Protein AF-A0A969Z5Y5-F1 (afdb_monomer)

pLDDT: mean 82.86, std 9.92, range [48.25, 96.44]

Solvent-accessible surface area (backbone atoms only — not comparable to full-atom values): 16728 Å² total; per-residue (Å²): 134,65,53,34,33,38,48,46,86,53,60,73,69,58,39,50,55,47,48,61,53,46,54,68,65,31,77,84,66,41,44,74,43,69,87,70,83,77,91,65,98,65,83,39,52,31,36,40,30,42,70,92,47,50,72,62,50,41,71,74,27,76,76,30,49,74,48,32,50,78,81,76,48,62,89,77,82,48,67,68,58,51,52,50,52,52,47,53,52,50,49,53,45,51,61,58,54,42,89,47,64,91,95,46,54,43,41,35,33,31,45,56,63,87,52,61,72,59,47,66,56,44,52,62,46,45,54,49,41,35,48,77,70,65,28,49,37,32,45,42,79,56,28,42,82,61,89,55,84,89,71,73,86,73,93,76,78,56,34,44,47,57,50,55,53,50,66,71,75,48,93,65,79,55,32,84,51,49,68,70,39,49,42,77,42,99,85,73,35,30,29,61,41,69,48,94,46,51,60,58,58,67,70,47,56,63,69,57,58,46,49,51,53,52,34,50,52,56,36,38,61,70,47,92,58,38,25,38,36,40,34,35,43,58,87,53,55,68,69,52,48,46,63,47,49,63,73,22,45,30,38,36,27,56,81,68,75,53,89,46,76,67,26,54,52,50,45,53,54,48,53,55,47,58,72,73,47,58,91,78,42,46,77,43,47,52,80,75,48,78,105

Secondary structure (DSSP, 8-state):
-PPEEEE-SS-HHHHHHHHHHHHHHHTTS-EEEE--S---S---SEEEE-GGGHHHHHHH-TTSEEEEHHHH-PSSPPHHHHHHHHHHHHHHHHHHH-SS-TT-SEEEEEEE-S-HHHHHHHHHHHHHHHHHTT-EEEEEE--TT---TT----SSS--HHHHHHHHHH--S-GGGTGGGGEEE-TTS-EEEPPPS-THHHHS--HHHHHHHHHHHHHHHHT-SS-EEEEEE-TTS-HHHHHHHHTT-SEEEE------SHHHHHHHHHHHHHHHTS-TTSEEEEGGG---

Nearest PDB structures (foldseek):
  3fkq-assembly1_A-2  TM=5.153E-01  e=1.180E-11  Agathobacter rectalis
  2afi-assembly1_H  TM=6.125E-01  e=2.462E-04  Azotobacter vinelandii
  6n4l-assembly1_A  TM=5.849E-01  e=8.715E-04  Azotobacter vinelandii
  3k9h-assembly1_B  TM=6.046E-01  e=1.690E-03  Borreliella burgdorferi B31
  5tvk-assembly1_A  TM=5.354E-01  e=9.830E-04  Borreliella burgdorferi B31

Radius of gyration: 22.33 Å; Cα contacts (8 Å, |Δi|>4): 417; chains: 1; bounding box: 47×40×72 Å

Mean predicted aligned error: 12.49 Å

Sequence (291 aa):
MLPKILISDLNKRRERRIYEQLERRAAGRYEVFQLTDEPAETDFDLILCPESKTADHHKMSPDAVILTWEQEFKSPLLVSEIDQRLTEQIETWRQREHSLPEGKNAGLALVFCFDHNLKERWVPAYLKALQNQGVMAIYLPLMPLYRVPDLEEHQVGPQLTDLLLSLDQVESAISRNIGHYLIMHKHGYHTFRLPQQADDLISCPPHLLRKLLLEIKDYISKLADPALALIDCEGLGLETTVRLAQLCDILYIDAVTAESGRGIVARRELAKFLAALPSSVNFRVLNEVKL

Structure (mmCIF, N/CA/C/O backbone):
data_AF-A0A969Z5Y5-F1
#
_entry.id   AF-A0A969Z5Y5-F1
#
loop_
_atom_site.group_PDB
_atom_site.id
_atom_site.type_symbol
_atom_site.label_atom_id
_atom_site.label_alt_id
_atom_site.label_comp_id
_atom_site.label_asym_id
_atom_site.label_entity_id
_atom_site.label_seq_id
_atom_site.pdbx_PDB_ins_code
_atom_site.Cartn_x
_atom_site.Cartn_y
_atom_site.Cartn_z
_atom_site.occupancy
_atom_site.B_iso_or_equiv
_atom_site.auth_seq_id
_atom_site.auth_comp_id
_atom_site.auth_asym_id
_atom_site.auth_atom_id
_atom_site.pdbx_PDB_model_num
ATOM 1 N N . MET A 1 1 ? -6.631 7.721 -18.618 1.00 62.53 1 MET A N 1
ATOM 2 C CA . MET A 1 1 ? -5.979 7.832 -19.945 1.00 62.53 1 MET A CA 1
ATOM 3 C C . MET A 1 1 ? -5.842 6.435 -20.525 1.00 62.53 1 MET A C 1
ATOM 5 O O . MET A 1 1 ? -5.880 5.487 -19.750 1.00 62.53 1 MET A O 1
ATOM 9 N N . LEU A 1 2 ? -5.746 6.289 -21.848 1.00 77.44 2 LEU A N 1
ATOM 10 C CA . LEU A 1 2 ? -5.478 4.983 -22.452 1.00 77.44 2 LEU A CA 1
ATOM 11 C C . LEU A 1 2 ? -3.979 4.668 -22.367 1.00 77.44 2 LEU A C 1
ATOM 13 O O . LEU A 1 2 ? -3.186 5.579 -22.600 1.00 77.44 2 LEU A O 1
ATOM 17 N N . PRO A 1 3 ? -3.588 3.419 -22.054 1.00 82.81 3 PRO A N 1
ATOM 18 C CA . PRO A 1 3 ? -2.184 3.037 -22.060 1.00 82.81 3 PRO A CA 1
ATOM 19 C C . PRO A 1 3 ? -1.564 3.203 -23.451 1.00 82.81 3 PRO A C 1
ATOM 21 O O . PRO A 1 3 ? -2.142 2.738 -24.433 1.00 82.81 3 PRO A O 1
ATOM 24 N N . LYS A 1 4 ? -0.392 3.831 -23.531 1.00 87.62 4 LYS A N 1
ATOM 25 C CA . LYS A 1 4 ? 0.373 4.079 -24.756 1.00 87.62 4 LYS A CA 1
ATOM 26 C C . LYS A 1 4 ? 1.404 2.979 -24.978 1.00 87.62 4 LYS A C 1
ATOM 28 O O . LYS A 1 4 ? 2.281 2.756 -24.146 1.00 87.62 4 LYS A O 1
ATOM 33 N N . ILE A 1 5 ? 1.316 2.303 -26.113 1.00 87.88 5 ILE A N 1
ATOM 34 C CA . ILE A 1 5 ? 2.115 1.123 -26.440 1.00 87.88 5 ILE A CA 1
ATOM 35 C C . ILE A 1 5 ? 2.981 1.428 -27.651 1.00 87.88 5 ILE A C 1
ATOM 37 O O . ILE A 1 5 ? 2.459 1.672 -28.736 1.00 87.88 5 ILE A O 1
ATOM 41 N N . LEU A 1 6 ? 4.297 1.369 -27.490 1.00 88.75 6 LEU A N 1
ATOM 42 C CA . LEU A 1 6 ? 5.243 1.520 -28.586 1.00 88.75 6 LEU A CA 1
ATOM 43 C C . LEU A 1 6 ? 5.594 0.161 -29.190 1.00 88.75 6 LEU A C 1
ATOM 45 O O . LEU A 1 6 ? 5.949 -0.774 -28.475 1.00 88.75 6 LEU A O 1
ATOM 49 N N . ILE A 1 7 ? 5.565 0.075 -30.518 1.00 87.06 7 ILE A N 1
ATO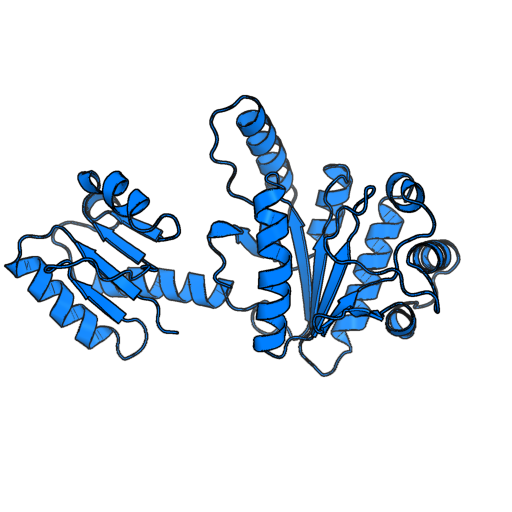M 50 C CA . ILE A 1 7 ? 6.043 -1.081 -31.279 1.00 87.06 7 ILE A CA 1
ATOM 51 C C . ILE A 1 7 ? 7.289 -0.667 -32.054 1.00 87.06 7 ILE A C 1
ATOM 53 O O . ILE A 1 7 ? 7.243 0.276 -32.844 1.00 87.06 7 ILE A O 1
ATOM 57 N N . SER A 1 8 ? 8.393 -1.379 -31.832 1.00 85.19 8 SER A N 1
ATOM 58 C CA . SER A 1 8 ? 9.699 -1.048 -32.401 1.00 85.19 8 SER A CA 1
ATOM 59 C C . SER A 1 8 ? 10.411 -2.269 -32.985 1.00 85.19 8 SER A C 1
ATOM 61 O O . SER A 1 8 ? 10.294 -3.397 -32.493 1.00 85.19 8 SER A O 1
ATOM 63 N N . ASP A 1 9 ? 11.213 -1.992 -34.015 1.00 69.31 9 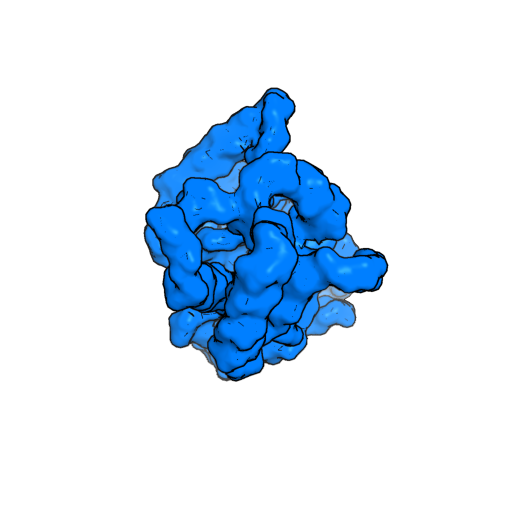ASP A N 1
ATOM 64 C CA . ASP A 1 9 ? 12.309 -2.836 -34.494 1.00 69.31 9 ASP A CA 1
ATOM 65 C C . ASP A 1 9 ? 11.859 -4.198 -35.043 1.00 69.31 9 ASP A C 1
ATOM 67 O O . ASP A 1 9 ? 12.440 -5.259 -34.820 1.00 69.31 9 ASP A O 1
ATOM 71 N N . LEU A 1 10 ? 10.810 -4.125 -35.860 1.00 68.38 10 LEU A N 1
ATOM 72 C CA . LEU A 1 10 ? 10.496 -5.126 -36.870 1.00 68.38 10 LEU A CA 1
ATOM 73 C C . LEU A 1 10 ? 10.929 -4.578 -38.238 1.00 68.38 10 LEU A C 1
ATOM 75 O O . LEU A 1 10 ? 11.179 -3.387 -38.415 1.00 68.38 10 LEU A O 1
ATOM 79 N N . ASN A 1 11 ? 10.995 -5.423 -39.275 1.00 74.25 11 ASN A N 1
ATOM 80 C CA . ASN A 1 11 ? 11.149 -4.855 -40.618 1.00 74.25 11 ASN A CA 1
ATOM 81 C C . ASN A 1 11 ? 9.969 -3.893 -40.889 1.00 74.25 11 ASN A C 1
ATOM 83 O O . ASN A 1 11 ? 8.835 -4.199 -40.517 1.00 74.25 11 ASN A O 1
ATOM 87 N N . LYS A 1 12 ? 10.213 -2.748 -41.546 1.00 73.00 12 LYS A N 1
ATOM 88 C CA . LYS A 1 12 ? 9.205 -1.673 -41.700 1.00 73.00 12 LYS A CA 1
ATOM 89 C C . LYS A 1 12 ? 7.841 -2.164 -42.210 1.00 73.00 12 LYS A C 1
ATOM 91 O O . LYS A 1 12 ? 6.804 -1.625 -41.842 1.00 73.00 12 LYS A O 1
ATOM 96 N N . ARG A 1 13 ? 7.825 -3.201 -43.061 1.00 75.69 13 ARG A N 1
ATOM 97 C CA . ARG A 1 13 ? 6.586 -3.799 -43.595 1.00 75.69 13 ARG A CA 1
ATOM 98 C C . ARG A 1 13 ? 5.831 -4.628 -42.553 1.00 75.69 13 ARG A C 1
ATOM 100 O O . ARG A 1 13 ? 4.606 -4.585 -42.513 1.00 75.69 13 ARG A O 1
ATOM 107 N N . ARG A 1 14 ? 6.544 -5.410 -41.746 1.00 75.12 14 ARG A N 1
ATOM 108 C CA . ARG A 1 14 ? 5.994 -6.279 -40.702 1.00 75.12 14 ARG A CA 1
ATOM 109 C C . ARG A 1 14 ? 5.555 -5.460 -39.496 1.00 75.12 14 ARG A C 1
ATOM 111 O O . ARG A 1 14 ? 4.479 -5.730 -38.981 1.00 75.12 14 ARG A O 1
ATOM 118 N N . GLU A 1 15 ? 6.331 -4.444 -39.128 1.00 75.56 15 GLU A N 1
ATOM 119 C CA . GLU A 1 15 ? 5.985 -3.471 -38.090 1.00 75.56 15 GLU A CA 1
ATOM 120 C C . GLU A 1 15 ? 4.665 -2.783 -38.414 1.00 75.56 15 GLU A C 1
ATOM 122 O O . GLU A 1 15 ? 3.704 -2.911 -37.665 1.00 75.56 15 GLU A O 1
ATOM 127 N N . ARG A 1 16 ? 4.571 -2.189 -39.611 1.00 81.00 16 ARG A N 1
ATOM 128 C CA . ARG A 1 16 ? 3.356 -1.529 -40.092 1.00 81.00 16 ARG A CA 1
ATOM 129 C C . ARG A 1 16 ? 2.150 -2.469 -40.110 1.00 81.00 16 ARG A C 1
ATOM 131 O O . ARG A 1 16 ? 1.059 -2.090 -39.707 1.00 81.00 16 ARG A O 1
ATOM 138 N N . ARG A 1 17 ? 2.344 -3.723 -40.532 1.00 83.38 17 ARG A N 1
ATOM 139 C CA . ARG A 1 17 ? 1.268 -4.724 -40.556 1.00 83.38 17 ARG A CA 1
ATOM 140 C C . ARG A 1 17 ? 0.787 -5.116 -39.154 1.00 83.38 17 ARG A C 1
ATOM 142 O O . ARG A 1 17 ? -0.398 -5.402 -38.999 1.00 83.38 17 ARG A O 1
ATOM 149 N N . ILE A 1 18 ? 1.691 -5.213 -38.180 1.00 83.81 18 ILE A N 1
ATOM 150 C CA . ILE A 1 18 ? 1.352 -5.523 -36.784 1.00 83.81 18 ILE A CA 1
ATOM 151 C C . ILE A 1 18 ? 0.674 -4.312 -36.138 1.00 83.81 18 ILE A C 1
ATOM 153 O O . ILE A 1 18 ? -0.394 -4.476 -35.554 1.00 83.81 18 ILE A O 1
ATOM 157 N N . TYR A 1 19 ? 1.222 -3.113 -36.341 1.00 85.31 19 TYR A N 1
ATOM 158 C CA . TYR A 1 19 ? 0.643 -1.836 -35.927 1.00 85.31 19 TYR A CA 1
ATOM 159 C C . TYR A 1 19 ? -0.809 -1.683 -36.401 1.00 85.31 19 TYR A C 1
ATOM 161 O O . TYR A 1 19 ? -1.712 -1.612 -35.573 1.00 85.31 19 TYR A O 1
ATOM 169 N N . GLU A 1 20 ? -1.063 -1.754 -37.714 1.00 86.25 20 GLU A N 1
ATOM 170 C CA . GLU A 1 20 ? -2.405 -1.562 -38.292 1.00 86.25 20 GLU A CA 1
ATOM 171 C C . GLU A 1 20 ? -3.422 -2.597 -37.770 1.00 86.25 20 GLU A C 1
ATOM 173 O O . GLU A 1 20 ? -4.622 -2.332 -37.695 1.00 86.25 20 GLU A O 1
ATOM 178 N N . GLN A 1 21 ? -2.971 -3.810 -37.430 1.00 86.62 21 GLN A N 1
ATOM 179 C CA . GLN A 1 21 ? -3.850 -4.844 -36.880 1.00 86.62 21 GLN A CA 1
ATOM 180 C C . GLN A 1 21 ? -4.110 -4.665 -35.383 1.00 86.62 21 GLN A C 1
ATOM 182 O O . GLN A 1 21 ? -5.225 -4.947 -34.943 1.00 86.62 21 GLN A O 1
ATOM 187 N N . LEU A 1 22 ? -3.118 -4.216 -34.612 1.00 86.00 22 LEU A N 1
ATOM 188 C CA . LEU A 1 22 ? -3.286 -3.923 -33.191 1.00 86.00 22 LEU A CA 1
ATOM 189 C C . LEU A 1 22 ? -4.119 -2.666 -32.981 1.00 86.00 22 LEU A C 1
ATOM 191 O O . LEU A 1 22 ? -5.025 -2.696 -32.164 1.00 86.00 22 LEU A O 1
ATOM 195 N N . GLU A 1 23 ? -3.923 -1.617 -33.777 1.00 86.69 23 GLU A N 1
ATOM 196 C CA . GLU A 1 23 ? -4.747 -0.404 -33.736 1.00 86.69 23 GLU A CA 1
ATOM 197 C C . GLU A 1 23 ? -6.239 -0.734 -33.936 1.00 86.69 23 GLU A C 1
ATOM 199 O O . GLU A 1 23 ? -7.097 -0.300 -33.166 1.00 86.69 23 GLU A O 1
ATOM 204 N N . ARG A 1 24 ? -6.560 -1.607 -34.903 1.00 85.75 24 ARG A N 1
ATOM 205 C CA . ARG A 1 24 ? -7.938 -2.086 -35.124 1.00 85.75 24 ARG A CA 1
ATOM 206 C C . ARG A 1 24 ? -8.487 -2.911 -33.960 1.00 85.75 24 ARG A C 1
ATOM 208 O O . ARG A 1 24 ? -9.690 -2.880 -33.713 1.00 85.75 24 ARG A O 1
ATOM 215 N N . ARG A 1 25 ? -7.634 -3.683 -33.282 1.00 85.75 25 ARG A N 1
ATOM 216 C CA . ARG A 1 25 ? -8.009 -4.539 -32.141 1.00 85.75 25 ARG A CA 1
ATOM 217 C C . ARG A 1 25 ? -8.046 -3.789 -30.819 1.00 85.75 25 ARG A C 1
ATOM 219 O O . ARG A 1 25 ? -8.725 -4.240 -29.896 1.00 85.75 25 ARG A O 1
ATOM 226 N N . ALA A 1 26 ? -7.353 -2.660 -30.724 1.00 83.12 26 ALA A N 1
ATOM 227 C CA . ALA A 1 26 ? -7.274 -1.867 -29.516 1.00 83.12 26 ALA A CA 1
ATOM 228 C C . ALA A 1 26 ? -8.677 -1.480 -29.052 1.00 83.12 26 ALA A C 1
ATOM 230 O O . ALA A 1 26 ? -8.969 -1.620 -27.870 1.00 83.12 26 ALA A O 1
ATOM 231 N N . ALA A 1 27 ? -9.573 -1.097 -29.973 1.00 81.38 27 ALA A N 1
ATOM 232 C CA . ALA A 1 27 ? -10.983 -0.808 -29.684 1.00 81.38 27 ALA A CA 1
ATOM 233 C C . ALA A 1 27 ? -11.165 0.153 -28.486 1.00 81.38 27 ALA A C 1
ATOM 235 O O . ALA A 1 27 ? -12.060 -0.022 -27.662 1.00 81.38 27 ALA A O 1
ATOM 236 N N . GLY A 1 28 ? -10.267 1.137 -28.352 1.00 78.12 28 GLY A N 1
ATOM 237 C CA . GLY A 1 28 ? -10.251 2.075 -27.226 1.00 78.12 28 GLY A CA 1
ATOM 238 C C . GLY A 1 28 ? -9.731 1.493 -25.905 1.00 78.12 28 GLY A C 1
ATOM 239 O O . GLY A 1 28 ? -9.977 2.077 -24.858 1.00 78.12 28 GLY A O 1
ATOM 240 N N . ARG A 1 29 ? -9.039 0.346 -25.910 1.00 78.75 29 ARG A N 1
ATOM 241 C CA . ARG A 1 29 ? -8.399 -0.245 -24.717 1.00 78.75 29 ARG A CA 1
ATOM 242 C C . ARG A 1 29 ? -6.987 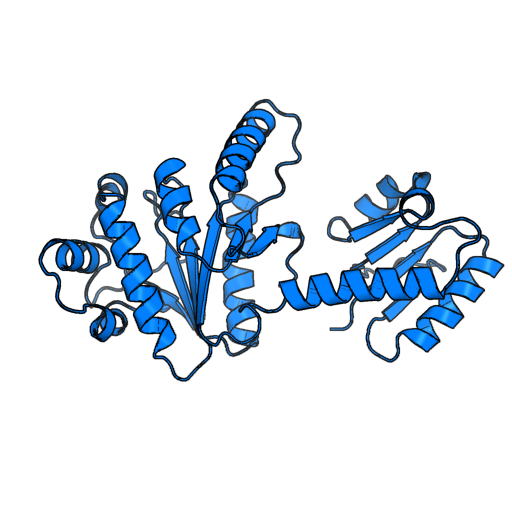0.289 -24.467 1.00 78.75 29 ARG A C 1
ATOM 244 O O . ARG A 1 29 ? -6.575 0.309 -23.311 1.00 78.75 29 ARG A O 1
ATOM 251 N N . TYR A 1 30 ? -6.286 0.700 -25.522 1.00 84.00 30 TYR A N 1
ATOM 252 C CA . TYR A 1 30 ? -4.923 1.239 -25.524 1.00 84.00 30 TYR A CA 1
ATOM 253 C C . TYR A 1 30 ? -4.663 2.035 -26.814 1.00 84.00 30 TYR A C 1
ATOM 255 O O . TYR A 1 30 ? -5.420 1.917 -27.778 1.00 84.00 30 TYR A O 1
ATOM 263 N N . GLU A 1 31 ? -3.599 2.832 -26.834 1.00 85.50 31 GLU A N 1
ATOM 264 C CA . GLU A 1 31 ? -3.100 3.559 -28.006 1.00 85.50 31 GLU A CA 1
ATOM 265 C C . GLU A 1 31 ? -1.811 2.900 -28.495 1.00 85.50 31 GLU A C 1
ATOM 267 O O . GLU A 1 31 ? -0.944 2.560 -27.693 1.00 85.50 31 GLU A O 1
ATOM 272 N N . VAL A 1 32 ? -1.676 2.700 -29.807 1.00 87.00 32 VAL A N 1
ATOM 273 C CA . VAL A 1 32 ? -0.489 2.072 -30.402 1.00 87.00 32 VAL A CA 1
ATOM 274 C C . VAL A 1 32 ? 0.319 3.133 -31.135 1.00 87.00 32 VAL A C 1
ATOM 276 O O . VAL A 1 32 ? -0.233 3.906 -31.913 1.00 87.00 32 VAL A O 1
ATOM 279 N N . PHE A 1 33 ? 1.630 3.136 -30.919 1.00 85.50 33 PHE A N 1
ATOM 280 C CA . PHE A 1 33 ? 2.591 4.043 -31.529 1.00 85.50 33 PHE A CA 1
ATOM 281 C C . PHE A 1 33 ? 3.641 3.257 -32.309 1.00 85.50 33 PHE A C 1
ATOM 283 O O . PHE A 1 33 ? 4.058 2.165 -31.912 1.00 85.50 33 PHE A O 1
ATOM 290 N N . GLN A 1 34 ? 4.077 3.838 -33.421 1.00 83.88 34 GLN A N 1
ATOM 291 C CA . GLN A 1 34 ? 5.183 3.344 -34.226 1.00 83.88 34 GLN A CA 1
ATOM 292 C C . GLN A 1 34 ? 6.350 4.330 -34.114 1.00 83.88 34 GLN A C 1
ATOM 294 O O . GLN A 1 34 ? 6.132 5.541 -34.131 1.00 83.88 34 GLN A O 1
ATOM 299 N N . LEU A 1 35 ? 7.584 3.828 -34.021 1.00 69.62 35 LEU A N 1
ATOM 300 C CA . LEU A 1 35 ? 8.780 4.672 -33.999 1.00 69.62 35 LEU A CA 1
ATOM 301 C C . LEU A 1 35 ? 9.089 5.187 -35.420 1.00 69.62 35 LEU A C 1
ATOM 303 O O . LEU A 1 35 ? 10.009 4.721 -36.091 1.00 69.62 35 LEU A O 1
ATOM 307 N N . THR A 1 36 ? 8.280 6.115 -35.920 1.00 59.44 36 THR A N 1
ATOM 308 C CA . THR A 1 36 ? 8.506 6.787 -37.205 1.00 59.44 36 THR A CA 1
ATOM 309 C C . THR A 1 36 ? 8.682 8.277 -36.974 1.00 59.44 36 THR A C 1
ATOM 311 O O . THR A 1 36 ? 7.695 8.985 -36.853 1.00 59.44 36 THR A O 1
ATOM 314 N N . ASP A 1 37 ? 9.957 8.670 -36.928 1.00 50.66 37 ASP A N 1
ATOM 315 C CA . ASP A 1 37 ? 10.535 10.013 -37.036 1.00 50.66 37 ASP A CA 1
ATOM 316 C C . ASP A 1 37 ? 9.956 11.119 -36.124 1.00 50.66 37 ASP A C 1
ATOM 318 O O . ASP A 1 37 ? 8.820 11.555 -36.252 1.00 50.66 37 ASP A O 1
ATOM 322 N N . GLU A 1 38 ? 10.853 11.604 -35.256 1.00 48.25 38 GLU A N 1
ATOM 323 C CA . GLU A 1 38 ? 10.700 12.561 -34.148 1.00 48.25 38 GLU A CA 1
ATOM 324 C C . GLU A 1 38 ? 10.113 11.968 -32.852 1.00 48.25 38 GLU A C 1
ATOM 326 O O . GLU A 1 38 ? 8.905 11.745 -32.746 1.00 48.25 38 GLU A O 1
ATOM 331 N N . PRO A 1 39 ? 10.953 11.724 -31.819 1.00 50.38 39 PRO A N 1
ATOM 332 C CA . PRO A 1 39 ? 10.458 11.431 -30.485 1.00 50.38 39 PRO A CA 1
ATOM 333 C C . PRO A 1 39 ? 9.855 12.722 -29.929 1.00 50.38 39 PRO A C 1
ATOM 335 O O . PRO A 1 39 ? 10.532 13.513 -29.275 1.00 50.38 39 PRO A O 1
ATOM 338 N N . ALA A 1 40 ? 8.577 12.967 -30.212 1.00 51.44 40 ALA A N 1
ATOM 339 C CA . ALA A 1 40 ? 7.796 13.846 -29.359 1.00 51.44 40 ALA A CA 1
ATOM 340 C C . ALA A 1 40 ? 7.906 13.294 -27.932 1.00 51.44 40 ALA A C 1
ATOM 342 O O . ALA A 1 40 ? 7.825 12.075 -27.772 1.00 51.44 40 ALA A O 1
ATOM 343 N N . GLU A 1 41 ? 8.106 14.167 -26.941 1.00 60.97 41 GLU A N 1
ATOM 344 C CA . GLU A 1 41 ? 8.163 13.885 -25.495 1.00 60.97 41 GLU A CA 1
ATOM 345 C C . GLU A 1 41 ? 6.924 13.097 -25.028 1.00 60.97 41 GLU A C 1
ATOM 347 O O . GLU A 1 41 ? 5.980 13.631 -24.450 1.00 60.97 41 GLU A O 1
ATOM 352 N N . THR A 1 42 ? 6.881 11.814 -25.359 1.00 65.38 42 THR A N 1
ATOM 353 C CA . THR A 1 42 ? 5.749 10.933 -25.133 1.00 65.38 42 THR A CA 1
ATOM 354 C C . THR A 1 42 ? 6.269 9.802 -24.282 1.00 65.38 42 THR A C 1
ATOM 356 O O . THR A 1 42 ? 6.969 8.920 -24.776 1.00 65.38 42 THR A O 1
ATOM 359 N N . ASP A 1 43 ? 5.924 9.836 -23.000 1.00 77.56 43 ASP A N 1
ATOM 360 C CA . ASP A 1 43 ? 6.132 8.686 -22.135 1.00 77.56 43 ASP A CA 1
ATOM 361 C C . ASP A 1 43 ? 5.228 7.543 -22.598 1.00 77.56 43 ASP A C 1
ATOM 363 O O . ASP A 1 43 ? 4.040 7.738 -22.888 1.00 77.56 43 ASP A O 1
ATOM 367 N N . PHE A 1 44 ? 5.820 6.356 -22.713 1.00 83.38 44 PHE A N 1
ATOM 368 C CA . PHE A 1 44 ? 5.129 5.139 -23.113 1.00 83.38 44 PHE A CA 1
ATOM 369 C C . PHE A 1 44 ? 4.902 4.265 -21.892 1.00 83.38 44 PHE A C 1
ATOM 371 O O . PHE A 1 44 ? 5.750 4.150 -21.017 1.00 83.38 44 PHE A O 1
ATOM 378 N N . ASP A 1 45 ? 3.759 3.598 -21.861 1.00 79.69 45 ASP A N 1
ATOM 379 C CA . ASP A 1 45 ? 3.417 2.680 -20.787 1.00 79.69 45 ASP A CA 1
ATOM 380 C C . ASP A 1 45 ? 3.998 1.282 -21.030 1.00 79.69 45 ASP A C 1
ATOM 382 O O . ASP A 1 45 ? 4.401 0.591 -20.092 1.00 79.69 45 ASP A O 1
ATOM 386 N N . LEU A 1 46 ? 4.018 0.852 -22.297 1.00 86.44 46 LEU A N 1
ATOM 387 C CA . LEU A 1 46 ? 4.569 -0.428 -22.735 1.00 86.44 46 LEU A CA 1
ATOM 388 C C . LEU A 1 46 ? 5.440 -0.238 -23.972 1.00 86.44 46 LEU A C 1
ATOM 390 O O . LEU A 1 46 ? 5.053 0.483 -24.892 1.00 86.44 46 LEU A O 1
ATOM 394 N N . ILE A 1 47 ? 6.558 -0.954 -24.051 1.00 88.00 47 ILE A N 1
ATOM 395 C CA . ILE A 1 47 ? 7.402 -0.996 -25.248 1.00 88.00 47 ILE A CA 1
ATOM 396 C C . ILE A 1 47 ? 7.601 -2.450 -25.683 1.00 88.00 47 ILE A C 1
ATOM 398 O O . ILE A 1 47 ? 8.077 -3.276 -24.908 1.00 88.00 47 ILE A O 1
ATOM 402 N N . LEU A 1 48 ? 7.246 -2.753 -26.934 1.00 87.94 48 LEU A N 1
ATOM 403 C CA . LEU A 1 48 ? 7.552 -4.012 -27.615 1.00 87.94 48 LEU A CA 1
ATOM 404 C C . LEU A 1 48 ? 8.776 -3.816 -28.520 1.00 87.94 48 LEU A C 1
ATOM 406 O O . LEU A 1 48 ? 8.698 -3.076 -29.506 1.00 87.94 48 LEU A O 1
ATOM 410 N N . CYS A 1 49 ? 9.899 -4.465 -28.209 1.00 86.88 49 CYS A N 1
ATOM 411 C CA . CYS A 1 49 ? 11.144 -4.349 -28.981 1.00 86.88 49 CYS A CA 1
ATOM 412 C C . CYS A 1 49 ? 11.980 -5.647 -28.956 1.00 86.88 49 CYS A C 1
ATOM 414 O O . CYS A 1 49 ? 11.690 -6.550 -28.180 1.00 86.88 49 CYS A O 1
ATOM 416 N N . PRO A 1 50 ? 13.013 -5.801 -29.801 1.00 84.81 50 PRO A N 1
ATOM 417 C CA . PRO A 1 50 ? 13.982 -6.881 -29.675 1.00 84.81 50 PRO A CA 1
ATOM 418 C C . PRO A 1 50 ? 14.844 -6.710 -28.435 1.00 84.81 50 PRO A C 1
ATOM 420 O O . PRO A 1 50 ? 15.179 -5.587 -28.044 1.00 84.81 50 PRO A O 1
ATOM 423 N N . GLU A 1 51 ? 15.295 -7.831 -27.881 1.00 84.06 51 GLU A N 1
ATOM 424 C CA . GLU A 1 51 ? 16.143 -7.866 -26.685 1.00 84.06 51 GLU A CA 1
ATOM 425 C C . GLU A 1 51 ? 17.378 -6.949 -26.798 1.00 84.06 51 GLU A C 1
ATOM 427 O O . GLU A 1 51 ? 17.740 -6.262 -25.837 1.00 84.06 51 GLU A O 1
ATOM 432 N N . SER A 1 52 ? 17.957 -6.824 -27.998 1.00 82.38 52 SER A N 1
ATOM 433 C CA . SER A 1 52 ? 19.110 -5.958 -28.277 1.00 82.38 52 SER A CA 1
ATOM 434 C C . SER A 1 52 ? 18.871 -4.459 -28.054 1.00 82.38 52 SER A C 1
ATOM 436 O O . SER A 1 52 ? 19.843 -3.722 -27.913 1.00 82.38 52 SER A O 1
ATOM 438 N N . LYS A 1 53 ? 17.615 -3.990 -28.031 1.00 81.62 53 LYS A N 1
ATOM 439 C CA . LYS A 1 53 ? 17.257 -2.563 -27.884 1.00 81.62 53 LYS A CA 1
ATOM 440 C C . LYS A 1 53 ? 16.648 -2.202 -26.532 1.00 81.62 53 LYS A C 1
ATOM 442 O O . LYS A 1 53 ? 16.304 -1.042 -26.305 1.00 81.62 53 LYS A O 1
ATOM 447 N N . THR A 1 54 ? 16.551 -3.161 -25.615 1.00 81.31 54 THR A N 1
ATOM 448 C CA . THR A 1 54 ? 15.988 -2.958 -24.271 1.00 81.31 54 THR A CA 1
ATOM 449 C C . THR A 1 54 ? 16.661 -1.788 -23.542 1.00 81.31 54 THR A C 1
ATOM 451 O O . THR A 1 54 ? 15.984 -0.925 -22.992 1.00 81.31 54 THR A O 1
ATOM 454 N N . ALA A 1 55 ? 17.997 -1.702 -23.596 1.00 79.38 55 ALA A N 1
ATOM 455 C CA . ALA A 1 55 ? 18.762 -0.662 -22.903 1.00 79.38 55 ALA A CA 1
ATOM 456 C C . ALA A 1 55 ? 18.521 0.757 -23.452 1.00 79.38 55 ALA A C 1
ATOM 458 O O . ALA A 1 55 ? 18.561 1.723 -22.690 1.00 79.38 55 ALA A O 1
ATOM 459 N N . ASP A 1 56 ? 18.271 0.892 -24.755 1.00 81.06 56 ASP A N 1
ATOM 460 C CA . ASP A 1 56 ? 18.024 2.191 -25.388 1.00 81.06 56 ASP A CA 1
ATOM 461 C C . ASP A 1 56 ? 16.608 2.684 -25.082 1.00 81.06 56 ASP A C 1
ATOM 463 O O . ASP A 1 56 ? 16.410 3.847 -24.731 1.00 81.06 56 ASP A O 1
ATOM 467 N N . HIS A 1 57 ? 15.627 1.780 -25.124 1.00 80.75 57 HIS A N 1
ATOM 468 C CA . HIS A 1 57 ? 14.244 2.101 -24.785 1.00 80.75 57 HIS A CA 1
ATOM 469 C C . HIS A 1 57 ? 14.044 2.372 -23.291 1.00 80.75 57 HIS A C 1
ATOM 471 O O . HIS A 1 57 ? 13.276 3.265 -22.945 1.00 80.75 57 HIS A O 1
ATOM 477 N N . HIS A 1 58 ? 14.794 1.703 -22.412 1.00 75.81 58 HIS A N 1
ATOM 478 C CA . HIS A 1 58 ? 14.750 1.988 -20.977 1.00 75.81 58 HIS A CA 1
ATOM 479 C C . HIS A 1 58 ? 15.314 3.377 -20.630 1.00 75.81 58 HIS A C 1
ATOM 481 O O . HIS A 1 58 ? 14.846 4.018 -19.697 1.00 75.81 58 HIS A O 1
ATOM 487 N N . LYS A 1 59 ? 16.280 3.895 -21.405 1.00 78.00 59 LYS A N 1
ATOM 488 C CA . LYS A 1 59 ? 16.736 5.293 -21.266 1.00 78.00 59 LYS A CA 1
ATOM 489 C C . LYS A 1 59 ? 15.693 6.299 -21.746 1.00 78.00 59 LYS A C 1
ATOM 491 O O . LYS A 1 59 ? 15.652 7.409 -21.230 1.00 78.00 59 LYS A O 1
ATOM 496 N N . MET A 1 60 ? 14.910 5.928 -22.758 1.00 77.50 60 MET A N 1
ATOM 497 C CA . MET A 1 60 ? 13.885 6.785 -23.353 1.00 77.50 60 MET A CA 1
ATOM 498 C C . MET A 1 60 ? 12.636 6.879 -22.474 1.00 77.50 60 MET A C 1
ATOM 500 O O . MET A 1 60 ? 12.057 7.951 -22.370 1.00 77.50 60 MET A O 1
ATOM 504 N N . SER A 1 61 ? 12.232 5.774 -21.846 1.00 77.75 61 SER A N 1
ATOM 505 C CA . SER A 1 61 ? 11.117 5.745 -20.904 1.00 77.75 61 SER A CA 1
ATOM 506 C C . SER A 1 61 ? 11.464 4.797 -19.746 1.00 77.75 61 SER A C 1
ATOM 508 O O . SER A 1 61 ? 11.325 3.578 -19.880 1.00 77.75 61 SER A O 1
ATOM 510 N N . PRO A 1 62 ? 12.000 5.330 -18.630 1.00 72.69 62 PRO A N 1
ATOM 511 C CA . PRO A 1 62 ? 12.503 4.514 -17.525 1.00 72.69 62 PRO A CA 1
ATOM 512 C C . PRO A 1 62 ? 11.398 3.751 -16.791 1.00 72.69 62 PRO A C 1
ATOM 514 O O . PRO A 1 62 ? 11.664 2.673 -16.268 1.00 72.69 62 PRO A O 1
ATOM 517 N N . ASP A 1 63 ? 10.169 4.263 -16.820 1.00 72.06 63 ASP A N 1
ATOM 518 C CA . ASP A 1 63 ? 9.022 3.672 -16.126 1.00 72.06 63 ASP A CA 1
ATOM 519 C C . ASP A 1 63 ? 8.173 2.753 -17.032 1.00 72.06 63 ASP A C 1
ATOM 521 O O . ASP A 1 63 ? 7.197 2.153 -16.581 1.00 72.06 63 ASP A O 1
ATOM 525 N N . ALA A 1 64 ? 8.540 2.606 -18.313 1.00 79.75 64 ALA A N 1
ATOM 526 C CA . ALA A 1 64 ? 7.822 1.751 -19.254 1.00 79.75 64 ALA A CA 1
ATOM 527 C C . ALA A 1 64 ? 8.089 0.261 -19.002 1.00 79.75 64 ALA A C 1
ATOM 529 O O . ALA A 1 64 ? 9.233 -0.167 -18.825 1.00 79.75 64 ALA A O 1
ATOM 530 N N . VAL A 1 65 ? 7.047 -0.568 -19.106 1.00 82.25 65 VAL A N 1
ATOM 531 C CA . VAL A 1 65 ? 7.223 -2.027 -19.133 1.00 82.25 65 VAL A CA 1
ATOM 532 C C . VAL A 1 65 ? 7.750 -2.435 -20.505 1.00 82.25 65 VAL A C 1
ATOM 534 O O . VAL A 1 65 ? 7.092 -2.212 -21.522 1.00 82.25 65 VAL A O 1
ATOM 537 N N . ILE A 1 66 ? 8.929 -3.055 -20.547 1.00 83.88 66 ILE A N 1
ATOM 538 C CA . ILE A 1 66 ? 9.536 -3.527 -21.796 1.00 83.88 66 ILE A CA 1
ATOM 539 C C . ILE A 1 66 ? 9.286 -5.026 -21.943 1.00 83.88 66 ILE A C 1
ATOM 541 O O . ILE A 1 66 ? 9.722 -5.817 -21.110 1.00 83.88 66 ILE A O 1
ATOM 545 N N . LEU A 1 67 ? 8.605 -5.415 -23.018 1.00 85.88 67 LEU A N 1
ATOM 546 C CA . LEU A 1 67 ? 8.434 -6.812 -23.411 1.00 85.88 67 LEU A CA 1
ATOM 547 C C . LEU A 1 67 ? 9.261 -7.073 -24.667 1.00 85.88 67 LEU A C 1
ATOM 549 O O . LEU A 1 67 ? 9.156 -6.339 -25.655 1.00 85.88 67 LEU A O 1
ATOM 553 N N . THR A 1 68 ? 10.067 -8.133 -24.638 1.00 87.19 68 THR A N 1
ATOM 554 C CA . THR A 1 68 ? 10.942 -8.463 -25.764 1.00 87.19 68 THR A CA 1
ATOM 555 C C . THR A 1 68 ? 10.314 -9.495 -26.689 1.00 87.19 68 THR A C 1
ATOM 557 O O . THR A 1 68 ? 9.637 -10.424 -26.237 1.00 87.19 68 THR A O 1
ATOM 560 N N . TRP A 1 69 ? 10.531 -9.351 -28.001 1.00 83.19 69 TRP A N 1
ATOM 561 C CA . TRP A 1 69 ? 9.958 -10.278 -28.982 1.00 83.19 69 TRP A CA 1
ATOM 562 C C . TRP A 1 69 ? 10.403 -11.722 -28.749 1.00 83.19 69 TRP A C 1
ATOM 564 O O . TRP A 1 69 ? 9.605 -12.645 -28.893 1.00 83.19 69 TRP A O 1
ATOM 574 N N . GLU A 1 70 ? 11.678 -11.899 -28.412 1.00 84.12 70 GLU A N 1
ATOM 575 C CA . GLU A 1 70 ? 12.346 -13.190 -28.286 1.00 84.12 70 GLU A CA 1
ATOM 576 C C . GLU A 1 70 ? 11.936 -13.959 -27.027 1.00 84.12 70 GLU A C 1
ATOM 578 O O . GLU A 1 70 ? 11.902 -15.190 -27.055 1.00 84.12 70 GLU A O 1
ATOM 583 N N . GLN A 1 71 ? 11.624 -13.254 -25.936 1.00 82.62 71 GLN A N 1
ATOM 584 C CA . GLN A 1 71 ? 11.253 -13.885 -24.668 1.00 82.62 71 GLN A CA 1
ATOM 585 C C . GLN A 1 71 ? 9.746 -14.140 -24.572 1.00 82.62 71 GLN A C 1
ATOM 587 O O . GLN A 1 71 ? 9.330 -15.178 -24.058 1.00 82.62 71 GLN A O 1
ATOM 592 N N . GLU A 1 72 ? 8.922 -13.220 -25.081 1.00 81.69 72 GLU A N 1
ATOM 593 C CA . GLU A 1 72 ? 7.475 -13.243 -24.836 1.00 81.69 72 GLU A CA 1
ATOM 594 C C . GLU A 1 72 ? 6.673 -13.938 -25.945 1.00 81.69 72 GLU A C 1
ATOM 596 O O . GLU A 1 72 ? 5.548 -14.379 -25.699 1.00 81.69 72 GLU A O 1
ATOM 601 N N . PHE A 1 73 ? 7.218 -14.071 -27.161 1.00 83.31 73 PHE A N 1
ATOM 602 C CA . PHE A 1 73 ? 6.452 -14.549 -28.315 1.00 83.31 73 PHE A CA 1
ATOM 603 C C . PHE A 1 73 ? 7.165 -15.648 -29.105 1.00 83.31 73 PHE A C 1
ATOM 605 O O . PHE A 1 73 ? 8.380 -15.655 -29.291 1.00 83.31 73 PHE A O 1
ATOM 612 N N . LYS A 1 74 ? 6.381 -16.589 -29.643 1.00 81.06 74 LYS A N 1
ATOM 613 C CA . LYS A 1 74 ? 6.903 -17.648 -30.514 1.00 81.06 74 LYS A CA 1
ATOM 614 C C . LYS A 1 74 ? 6.972 -17.159 -31.957 1.00 81.06 74 LYS A C 1
ATOM 616 O O . LYS A 1 74 ? 6.100 -16.445 -32.445 1.00 81.06 74 LYS A O 1
ATOM 621 N N . SER A 1 75 ? 8.012 -17.573 -32.677 1.00 76.38 75 SER A N 1
ATOM 622 C CA . SER A 1 75 ? 8.101 -17.317 -34.115 1.00 76.38 75 SER A CA 1
ATOM 623 C C . SER A 1 75 ? 7.243 -18.330 -34.892 1.00 76.38 75 SER A C 1
ATOM 625 O O . SER A 1 75 ? 7.372 -19.530 -34.640 1.00 76.38 75 SER A O 1
ATOM 627 N N . PRO A 1 76 ? 6.416 -17.898 -35.864 1.00 80.56 76 PRO A N 1
ATOM 628 C CA . PRO A 1 76 ? 6.230 -16.520 -36.319 1.00 80.56 76 PRO A CA 1
ATOM 629 C C . PRO A 1 76 ? 5.287 -15.713 -35.412 1.00 80.56 76 PRO A C 1
ATOM 631 O O . PRO A 1 76 ? 4.202 -16.178 -35.102 1.00 80.56 76 PRO A O 1
ATOM 634 N N . LEU A 1 77 ? 5.658 -14.462 -35.102 1.00 80.69 77 LEU A N 1
ATOM 635 C CA . LEU A 1 77 ? 4.828 -13.531 -34.322 1.00 80.69 77 LEU A CA 1
ATOM 636 C C . LEU A 1 77 ? 3.388 -13.445 -34.855 1.00 80.69 77 LEU A C 1
ATOM 638 O O . LEU A 1 77 ? 3.179 -13.003 -35.995 1.00 80.69 77 LEU A O 1
ATOM 642 N N . LEU A 1 78 ? 2.417 -13.818 -34.020 1.00 85.56 78 LEU A N 1
ATOM 643 C CA . LEU A 1 78 ? 0.989 -13.702 -34.298 1.00 85.56 78 LEU A CA 1
ATOM 644 C C . LEU A 1 78 ? 0.400 -12.489 -33.573 1.00 85.56 78 LEU A C 1
ATOM 646 O O . LEU A 1 78 ? 0.560 -12.326 -32.368 1.00 85.56 78 LEU A O 1
ATOM 650 N N . VAL A 1 79 ? -0.361 -11.656 -34.291 1.00 85.38 79 VAL A N 1
ATOM 651 C CA . VAL A 1 79 ? -0.983 -10.456 -33.698 1.00 85.38 79 VAL A CA 1
ATOM 652 C C . VAL A 1 79 ? -1.982 -10.804 -32.593 1.00 85.38 79 VAL A C 1
ATOM 654 O O . VAL A 1 79 ? -2.135 -10.036 -31.653 1.00 85.38 79 VAL A O 1
ATOM 657 N N . SER A 1 80 ? -2.643 -11.960 -32.672 1.00 85.00 80 SER A N 1
ATOM 658 C CA . SER A 1 80 ? -3.533 -12.430 -31.606 1.00 85.00 80 SER A CA 1
ATOM 659 C C . SER A 1 80 ? -2.797 -12.727 -30.302 1.00 85.00 80 SER A C 1
ATOM 661 O O . SER A 1 80 ? -3.337 -12.433 -29.246 1.00 85.00 80 SER A O 1
ATOM 663 N N . GLU A 1 81 ? -1.583 -13.280 -30.374 1.00 86.12 81 GLU A N 1
ATOM 664 C CA . GLU A 1 81 ? -0.758 -13.548 -29.188 1.00 86.12 81 GLU A CA 1
ATOM 665 C C . GLU A 1 81 ? -0.261 -12.236 -28.577 1.00 86.12 81 GLU A C 1
ATOM 667 O O . GLU A 1 81 ? -0.314 -12.064 -27.364 1.00 86.12 81 GLU A O 1
ATOM 672 N N . ILE A 1 82 ? 0.137 -11.278 -29.425 1.00 85.62 82 ILE A N 1
ATOM 673 C CA . ILE A 1 82 ? 0.521 -9.933 -28.982 1.00 85.62 82 ILE A CA 1
ATOM 674 C C . ILE A 1 82 ? -0.662 -9.237 -28.300 1.00 85.62 82 ILE A C 1
ATOM 676 O O . ILE A 1 82 ? -0.533 -8.799 -27.166 1.00 85.62 82 ILE A O 1
ATOM 680 N N . ASP A 1 83 ? -1.833 -9.183 -28.939 1.00 84.44 83 ASP A N 1
ATOM 681 C CA . ASP A 1 83 ? -3.036 -8.550 -28.378 1.00 84.44 83 ASP A CA 1
ATOM 682 C C . ASP A 1 83 ? -3.494 -9.214 -27.071 1.00 84.44 83 ASP A C 1
ATOM 684 O O . ASP A 1 83 ? -3.868 -8.514 -26.131 1.00 84.44 83 ASP A O 1
ATOM 688 N N . GLN A 1 84 ? -3.423 -10.547 -26.974 1.00 85.88 84 GLN A N 1
ATOM 689 C CA . GLN A 1 84 ? -3.718 -11.257 -25.730 1.00 85.88 84 GLN A CA 1
ATOM 690 C C . GLN A 1 84 ? -2.743 -10.846 -24.626 1.00 85.88 84 GLN A C 1
ATOM 692 O O . GLN A 1 84 ? -3.180 -10.455 -23.548 1.00 85.88 84 GLN A O 1
ATOM 697 N N . ARG A 1 85 ? -1.435 -10.868 -24.903 1.00 84.62 85 ARG A N 1
ATOM 698 C CA . ARG A 1 85 ? -0.414 -10.511 -23.915 1.00 84.62 85 ARG A CA 1
ATOM 699 C C . ARG A 1 85 ? -0.529 -9.056 -23.468 1.00 84.62 85 ARG A C 1
ATOM 701 O O . ARG A 1 85 ? -0.416 -8.768 -22.281 1.00 84.62 85 ARG A O 1
ATOM 708 N N . LEU A 1 86 ? -0.808 -8.146 -24.402 1.00 84.81 86 LEU A N 1
ATOM 709 C CA . LEU A 1 86 ? -1.094 -6.745 -24.095 1.00 84.81 86 LEU A CA 1
ATOM 710 C C . LEU A 1 86 ? -2.343 -6.617 -23.225 1.00 84.81 86 LEU A C 1
ATOM 712 O O . LEU A 1 86 ? -2.329 -5.873 -22.254 1.00 84.81 86 LEU A O 1
ATOM 716 N N . THR A 1 87 ? -3.405 -7.361 -23.539 1.00 81.62 87 THR A N 1
ATOM 717 C CA . THR A 1 87 ? -4.641 -7.352 -22.749 1.00 81.62 87 THR A CA 1
ATOM 718 C C . THR A 1 87 ? -4.387 -7.858 -21.331 1.00 81.62 87 THR A C 1
ATOM 720 O O . THR A 1 87 ? -4.787 -7.181 -20.394 1.00 81.62 87 THR A O 1
ATOM 723 N N . GLU A 1 88 ? -3.653 -8.959 -21.154 1.00 82.00 88 GLU A N 1
ATOM 724 C CA . GLU A 1 88 ? -3.264 -9.479 -19.834 1.00 82.00 88 GLU A CA 1
ATOM 725 C C . GLU A 1 88 ? -2.459 -8.448 -19.027 1.00 82.00 88 GLU A C 1
ATOM 727 O O . GLU A 1 88 ? -2.713 -8.249 -17.839 1.00 82.00 88 GLU A O 1
ATOM 732 N N . GLN A 1 89 ? -1.507 -7.757 -19.663 1.00 78.88 89 GLN A N 1
ATOM 733 C CA . GLN A 1 89 ? -0.713 -6.715 -19.002 1.00 78.88 89 GLN A CA 1
ATOM 734 C C . GLN A 1 89 ? -1.558 -5.494 -18.642 1.00 78.88 89 GLN A C 1
ATOM 736 O O . GLN A 1 89 ? -1.461 -4.985 -17.530 1.00 78.88 89 GLN A O 1
ATOM 741 N N . ILE A 1 90 ? -2.439 -5.054 -19.539 1.00 76.44 90 ILE A N 1
ATOM 74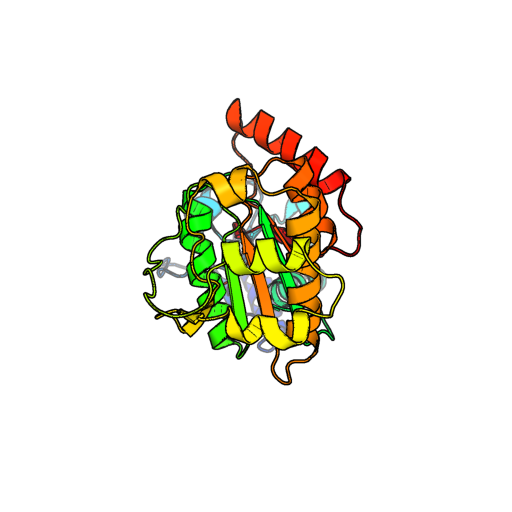2 C CA . ILE A 1 90 ? -3.352 -3.936 -19.287 1.00 76.44 90 ILE A CA 1
ATOM 743 C C . ILE A 1 90 ? -4.368 -4.294 -18.206 1.00 76.44 90 ILE A C 1
ATOM 745 O O . ILE A 1 90 ? -4.686 -3.449 -17.379 1.00 76.44 90 ILE A O 1
ATOM 749 N N . GLU A 1 91 ? -4.886 -5.517 -18.180 1.00 71.06 91 GLU A N 1
ATOM 750 C CA . GLU A 1 91 ? -5.770 -5.996 -17.116 1.00 71.06 91 GLU A CA 1
ATOM 751 C C . GLU A 1 91 ? -5.027 -6.068 -15.787 1.00 71.06 91 GLU A C 1
ATOM 753 O O . GLU A 1 91 ? -5.541 -5.583 -14.784 1.00 71.06 91 GLU A O 1
ATOM 758 N N . THR A 1 92 ? -3.785 -6.554 -15.788 1.00 67.38 92 THR A N 1
ATOM 759 C CA . THR A 1 92 ? -2.913 -6.530 -14.608 1.00 67.38 92 THR A CA 1
ATOM 760 C C . THR A 1 92 ? -2.686 -5.095 -14.127 1.00 67.38 92 THR A C 1
ATOM 762 O O . THR A 1 92 ? -2.786 -4.821 -12.933 1.00 67.38 92 THR A O 1
ATOM 765 N N . TRP A 1 93 ? -2.446 -4.146 -15.035 1.00 67.62 93 TRP A N 1
ATOM 766 C CA . TRP A 1 93 ? -2.341 -2.726 -14.702 1.00 67.62 93 TRP A CA 1
ATOM 767 C C . TRP A 1 93 ? -3.639 -2.162 -14.159 1.00 67.62 93 TRP A C 1
ATOM 769 O O . TRP A 1 93 ? -3.613 -1.523 -13.120 1.00 67.62 93 TRP A O 1
ATOM 779 N N . ARG A 1 94 ? -4.779 -2.444 -14.789 1.00 63.78 94 ARG A N 1
ATOM 780 C CA . ARG A 1 94 ? -6.091 -1.983 -14.324 1.00 63.78 94 ARG A CA 1
ATOM 781 C C . ARG A 1 94 ? -6.425 -2.553 -12.949 1.00 63.78 94 ARG A C 1
ATOM 783 O O . ARG A 1 94 ? -6.905 -1.821 -12.092 1.00 63.78 94 ARG A O 1
ATOM 790 N N . GLN A 1 95 ? -6.116 -3.821 -12.692 1.00 57.56 95 GLN A N 1
ATOM 791 C CA . GLN A 1 95 ? -6.256 -4.440 -11.370 1.00 57.56 95 GLN A CA 1
ATOM 792 C C . GLN A 1 95 ? -5.305 -3.829 -10.331 1.00 57.56 95 GLN A C 1
ATOM 794 O O . GLN A 1 95 ? -5.619 -3.813 -9.139 1.00 57.56 95 GLN A O 1
ATOM 799 N N . ARG A 1 96 ? -4.149 -3.312 -10.760 1.00 58.59 96 ARG A N 1
ATOM 800 C CA . ARG A 1 96 ? -3.213 -2.557 -9.911 1.00 58.59 96 ARG A CA 1
ATOM 801 C C . ARG A 1 96 ? -3.615 -1.087 -9.734 1.00 58.59 96 ARG A C 1
ATOM 803 O O . ARG A 1 96 ? -3.319 -0.532 -8.683 1.00 58.59 96 ARG A O 1
ATOM 810 N N . GLU A 1 97 ? -4.319 -0.493 -10.699 1.00 55.72 97 GLU A N 1
ATOM 811 C CA . GLU A 1 97 ? -4.917 0.852 -10.635 1.00 55.72 97 GLU A CA 1
ATOM 812 C C . GLU A 1 97 ? -6.142 0.890 -9.714 1.00 55.72 97 GLU A C 1
ATOM 814 O O . GLU A 1 97 ? -6.435 1.930 -9.125 1.00 55.72 97 GLU A O 1
ATOM 819 N N . HIS A 1 98 ? -6.852 -0.236 -9.553 1.00 59.72 98 HIS A N 1
ATOM 820 C CA . HIS A 1 98 ? -7.917 -0.334 -8.560 1.00 59.72 98 HIS A CA 1
ATOM 821 C C . HIS A 1 98 ? -7.305 -0.217 -7.166 1.00 59.72 98 HIS A C 1
ATOM 823 O O . HIS A 1 98 ? -6.630 -1.120 -6.663 1.00 59.72 98 HIS A O 1
ATOM 829 N N . SER A 1 99 ? -7.554 0.920 -6.532 1.00 67.94 99 SER A N 1
ATOM 830 C CA . SER A 1 99 ? -7.083 1.228 -5.185 1.00 67.94 99 SER A CA 1
ATOM 831 C C . SER A 1 99 ? -7.606 0.265 -4.119 1.00 67.94 99 SER A C 1
ATOM 833 O O . SER A 1 99 ? -6.965 0.079 -3.087 1.00 67.94 99 SER A O 1
ATOM 835 N N . LEU A 1 100 ? -8.750 -0.371 -4.383 1.00 74.38 100 LEU A N 1
ATOM 836 C CA . LEU A 1 100 ? -9.369 -1.396 -3.549 1.00 74.38 100 LEU A CA 1
ATOM 837 C C . LEU A 1 100 ? -9.420 -2.735 -4.304 1.00 74.38 100 LEU A C 1
ATOM 839 O O . LEU A 1 100 ? -9.625 -2.735 -5.518 1.00 74.38 100 LEU A O 1
ATOM 843 N N . PRO A 1 101 ? -9.260 -3.886 -3.623 1.00 71.38 101 PRO A N 1
ATOM 844 C CA . PRO A 1 101 ? -9.482 -5.191 -4.242 1.00 71.38 101 PRO A CA 1
ATOM 845 C C . PRO A 1 101 ? -10.918 -5.331 -4.773 1.00 71.38 101 PRO A C 1
ATOM 847 O O . PRO A 1 101 ? -11.847 -4.766 -4.194 1.00 71.38 101 PRO A O 1
ATOM 850 N N . GLU A 1 102 ? -11.112 -6.114 -5.839 1.00 67.94 102 GLU A N 1
ATOM 851 C CA . GLU A 1 102 ? -12.431 -6.313 -6.457 1.00 67.94 102 GLU A CA 1
ATOM 852 C C . GLU A 1 102 ? -13.507 -6.713 -5.430 1.00 67.94 102 GLU A C 1
ATOM 854 O O . GLU A 1 102 ? -13.302 -7.582 -4.579 1.00 67.94 102 GLU A O 1
ATOM 859 N N . GLY A 1 103 ? -14.666 -6.052 -5.506 1.00 70.06 103 GLY A N 1
ATOM 860 C CA . GLY A 1 103 ? -15.809 -6.307 -4.625 1.00 70.06 103 GLY A CA 1
ATOM 861 C C . GLY A 1 103 ? -15.673 -5.774 -3.194 1.00 70.06 103 GLY A C 1
ATOM 862 O O . GLY A 1 103 ? -16.579 -6.000 -2.390 1.00 70.06 103 GLY A O 1
ATOM 863 N N . LYS A 1 104 ? -14.585 -5.067 -2.850 1.00 78.75 104 LYS A N 1
ATOM 864 C CA . LYS A 1 104 ? -14.424 -4.422 -1.539 1.00 78.75 104 LYS A CA 1
ATOM 865 C C . LYS A 1 104 ? -14.684 -2.921 -1.610 1.00 78.75 104 LYS A C 1
ATOM 867 O O . LYS A 1 104 ? -14.070 -2.217 -2.402 1.00 78.75 104 LYS A O 1
ATOM 872 N N . ASN A 1 105 ? -15.506 -2.432 -0.682 1.00 85.94 105 ASN A N 1
ATOM 873 C CA . ASN A 1 105 ? -15.670 -0.997 -0.423 1.00 85.94 105 ASN A CA 1
ATOM 874 C C . ASN A 1 105 ? -14.666 -0.467 0.610 1.00 85.94 105 ASN A C 1
ATOM 876 O O . ASN A 1 105 ? -14.563 0.735 0.800 1.00 85.94 105 ASN A O 1
ATOM 880 N N . ALA A 1 106 ? -13.924 -1.340 1.290 1.00 91.81 106 ALA A N 1
ATOM 881 C CA . ALA A 1 106 ? -12.969 -0.937 2.309 1.00 91.81 106 ALA A CA 1
ATOM 882 C C . ALA A 1 106 ? -11.708 -1.802 2.266 1.00 91.81 106 ALA A C 1
ATOM 884 O O . ALA A 1 106 ? -11.793 -3.010 2.022 1.00 91.81 106 ALA A O 1
ATOM 885 N N . GLY A 1 107 ? -10.546 -1.202 2.524 1.00 93.56 107 GLY A N 1
ATOM 886 C CA . GLY A 1 107 ? -9.279 -1.928 2.526 1.00 93.56 107 GLY A CA 1
ATOM 887 C C . GLY A 1 107 ? -8.191 -1.296 3.387 1.00 93.56 107 GLY A C 1
ATOM 888 O O . GLY A 1 107 ? -8.163 -0.087 3.619 1.00 93.56 107 GLY A O 1
ATOM 889 N N . LEU A 1 108 ? -7.267 -2.138 3.838 1.00 96.00 108 LEU A N 1
ATOM 890 C CA . LEU A 1 108 ? -6.002 -1.719 4.428 1.00 96.00 108 LEU A CA 1
ATOM 891 C C . LEU A 1 108 ? -4.870 -1.946 3.423 1.00 96.00 108 LEU A C 1
ATOM 893 O O . LEU A 1 108 ? -4.710 -3.051 2.902 1.00 96.00 108 LEU A O 1
ATOM 897 N N . ALA A 1 109 ? -4.045 -0.934 3.204 1.00 95.44 109 ALA A N 1
ATOM 898 C CA . ALA A 1 109 ? -2.813 -1.030 2.437 1.00 95.44 109 ALA A CA 1
ATOM 899 C C . ALA A 1 109 ? -1.616 -0.742 3.344 1.00 95.44 109 ALA A C 1
ATOM 901 O O . ALA A 1 109 ? -1.702 0.134 4.196 1.00 95.44 109 ALA A O 1
ATOM 902 N N . LEU A 1 110 ? -0.498 -1.439 3.159 1.00 95.44 110 LEU A N 1
ATOM 903 C CA . LEU A 1 110 ? 0.756 -1.149 3.859 1.00 95.44 110 LEU A CA 1
ATOM 904 C C . LEU A 1 110 ? 1.852 -0.805 2.857 1.00 95.44 110 LEU A C 1
ATOM 906 O O . LEU A 1 110 ? 1.969 -1.469 1.830 1.00 95.44 110 LEU A O 1
ATOM 910 N N . VAL A 1 111 ? 2.662 0.206 3.166 1.00 92.94 111 VAL A N 1
ATOM 911 C CA . VAL A 1 111 ? 3.856 0.567 2.394 1.00 92.94 111 VAL A CA 1
ATOM 912 C C . VAL A 1 111 ? 5.099 0.096 3.140 1.00 92.94 111 VAL A C 1
ATOM 914 O O . VAL A 1 111 ? 5.331 0.477 4.288 1.00 92.94 111 VAL A O 1
ATOM 917 N N . PHE A 1 112 ? 5.909 -0.729 2.480 1.00 89.81 112 PHE A N 1
ATOM 918 C CA . PHE A 1 112 ? 7.197 -1.202 2.974 1.00 89.81 112 PHE A CA 1
ATOM 919 C C . PHE A 1 112 ? 8.269 -0.951 1.912 1.00 89.81 112 PHE A C 1
ATOM 921 O O . PHE A 1 112 ? 8.392 -1.707 0.954 1.00 89.81 112 PHE A O 1
ATOM 928 N N . CYS A 1 113 ? 9.021 0.137 2.075 1.00 87.44 113 CYS A N 1
ATOM 929 C CA . CYS A 1 113 ? 9.955 0.638 1.070 1.00 87.44 113 CYS A CA 1
ATOM 930 C C . CYS A 1 113 ? 11.362 0.781 1.658 1.00 87.44 113 CYS A C 1
ATOM 932 O O . CYS A 1 113 ? 11.512 1.291 2.772 1.00 87.44 113 CYS A O 1
ATOM 934 N N . PHE A 1 114 ? 12.388 0.360 0.917 1.00 85.25 114 PHE A N 1
ATOM 935 C CA . PHE A 1 114 ? 13.791 0.573 1.281 1.00 85.25 114 PHE A CA 1
ATOM 936 C C . PHE A 1 114 ? 14.324 1.922 0.773 1.00 85.25 114 PHE A C 1
ATOM 938 O O . PHE A 1 114 ? 15.191 2.516 1.418 1.00 85.25 114 PHE A O 1
ATOM 945 N N . ASP A 1 115 ? 13.815 2.420 -0.357 1.00 85.75 115 ASP A N 1
ATOM 946 C CA . ASP A 1 115 ? 14.125 3.747 -0.895 1.00 85.75 115 ASP A CA 1
ATOM 947 C C . ASP A 1 115 ? 13.195 4.827 -0.312 1.00 85.75 115 ASP A C 1
ATOM 949 O O . ASP A 1 115 ? 12.028 4.965 -0.687 1.00 85.75 115 ASP A O 1
ATOM 953 N N . HIS A 1 116 ? 13.734 5.630 0.605 1.00 84.25 116 HIS A N 1
ATOM 954 C CA . HIS A 1 116 ? 13.008 6.733 1.235 1.00 84.25 116 HIS A CA 1
ATOM 955 C C . HIS A 1 116 ? 12.527 7.788 0.224 1.00 84.25 116 HIS A C 1
ATOM 957 O O . HIS A 1 116 ? 11.386 8.235 0.304 1.00 84.25 116 HIS A O 1
ATOM 963 N N . ASN A 1 117 ? 13.357 8.145 -0.761 1.00 85.62 117 ASN A N 1
ATOM 964 C CA . ASN A 1 117 ? 13.044 9.204 -1.727 1.00 85.62 117 ASN A CA 1
ATOM 965 C C . ASN A 1 117 ? 11.951 8.765 -2.708 1.00 85.62 117 ASN A C 1
ATOM 967 O O . ASN A 1 117 ? 11.172 9.579 -3.211 1.00 85.62 117 ASN A O 1
ATOM 971 N N . LEU A 1 118 ? 11.909 7.471 -3.033 1.00 85.69 118 LEU A N 1
ATOM 972 C CA . LEU A 1 118 ? 10.813 6.904 -3.810 1.00 85.69 118 LEU A CA 1
ATOM 973 C C . LEU A 1 118 ? 9.501 7.003 -3.028 1.00 85.69 118 LEU A C 1
ATOM 975 O O . LEU A 1 118 ? 8.521 7.531 -3.550 1.00 85.69 118 LEU A O 1
ATOM 979 N N . LYS A 1 119 ? 9.498 6.561 -1.766 1.00 87.69 119 LYS A N 1
ATOM 980 C CA . LYS A 1 119 ? 8.310 6.605 -0.909 1.00 87.69 119 LYS A CA 1
ATOM 981 C C . LYS A 1 119 ? 7.792 8.029 -0.698 1.00 87.69 119 LYS A C 1
ATOM 983 O O . LYS A 1 119 ? 6.593 8.256 -0.834 1.00 87.69 119 LYS A O 1
ATOM 988 N N . GLU A 1 120 ? 8.685 8.974 -0.404 1.00 86.19 120 GLU A N 1
ATOM 989 C CA . GLU A 1 120 ? 8.345 10.381 -0.153 1.00 86.19 120 GLU A CA 1
ATOM 990 C C . GLU A 1 120 ? 7.621 11.020 -1.347 1.00 86.19 120 GLU A C 1
ATOM 992 O O . GLU A 1 120 ? 6.694 11.804 -1.164 1.00 86.19 120 GLU A O 1
ATOM 997 N N . ARG A 1 121 ? 7.984 10.633 -2.578 1.00 86.25 121 ARG A N 1
ATOM 998 C CA . ARG A 1 121 ? 7.289 11.070 -3.798 1.00 86.25 121 ARG A CA 1
ATOM 999 C C . ARG A 1 121 ? 5.995 10.295 -4.049 1.00 86.25 121 ARG A C 1
ATOM 1001 O O . ARG A 1 121 ? 4.997 10.884 -4.460 1.00 86.25 121 ARG A O 1
ATOM 1008 N N . TRP A 1 122 ? 6.011 8.984 -3.817 1.00 89.06 122 TRP A N 1
ATOM 1009 C CA . TRP A 1 122 ? 4.907 8.093 -4.164 1.00 89.06 122 TRP A CA 1
ATOM 1010 C C . TRP A 1 122 ? 3.697 8.252 -3.238 1.00 89.06 122 TRP A C 1
ATOM 1012 O O . TRP A 1 122 ? 2.572 8.330 -3.721 1.00 89.06 122 TRP A O 1
ATOM 1022 N N . VAL A 1 123 ? 3.899 8.343 -1.917 1.00 90.56 123 VAL A N 1
ATOM 1023 C CA . VAL A 1 123 ? 2.794 8.385 -0.940 1.00 90.56 123 VAL A CA 1
ATOM 1024 C C . VAL A 1 123 ? 1.853 9.577 -1.175 1.00 90.56 123 VAL A C 1
ATOM 1026 O O . VAL A 1 123 ? 0.648 9.344 -1.297 1.00 90.56 123 VAL A O 1
ATOM 1029 N N . PRO A 1 124 ? 2.330 10.832 -1.313 1.00 88.56 124 PRO A N 1
ATOM 1030 C CA . PRO A 1 124 ? 1.447 11.963 -1.598 1.00 88.56 124 PRO A CA 1
ATOM 1031 C C . PRO A 1 124 ? 0.703 11.820 -2.931 1.00 88.56 124 PRO A C 1
ATOM 1033 O O . PRO A 1 124 ? -0.484 12.141 -3.013 1.00 88.56 124 PRO A O 1
ATOM 1036 N N . ALA A 1 125 ? 1.379 11.313 -3.967 1.00 87.75 125 ALA A N 1
ATOM 1037 C CA . ALA A 1 125 ? 0.775 11.091 -5.275 1.00 87.75 125 ALA A CA 1
ATOM 1038 C C . ALA A 1 125 ? -0.321 10.012 -5.215 1.00 87.75 125 ALA A C 1
ATOM 1040 O O . ALA A 1 125 ? -1.409 10.221 -5.748 1.00 87.75 125 ALA A O 1
ATOM 1041 N N . TYR A 1 126 ? -0.093 8.919 -4.484 1.00 90.38 126 TYR A N 1
ATOM 1042 C CA . TYR A 1 126 ? -1.077 7.851 -4.312 1.00 90.38 126 TYR A CA 1
ATOM 1043 C C . TYR A 1 126 ? -2.281 8.301 -3.485 1.00 90.38 126 TYR A C 1
ATOM 1045 O O . TYR A 1 126 ? -3.420 8.045 -3.868 1.00 90.38 126 TYR A O 1
ATOM 1053 N N . LEU A 1 127 ? -2.064 9.055 -2.404 1.00 91.06 127 LEU A N 1
ATOM 1054 C CA . LEU A 1 127 ? -3.161 9.647 -1.632 1.00 91.06 127 LEU A CA 1
ATOM 1055 C C . LEU A 1 127 ? -4.029 10.576 -2.494 1.00 91.06 127 LEU A C 1
ATOM 1057 O O . LEU A 1 127 ? -5.253 10.542 -2.389 1.00 91.06 127 LEU A O 1
ATOM 1061 N N . LYS A 1 128 ? -3.415 11.358 -3.388 1.00 87.56 128 LYS A N 1
ATOM 1062 C CA . LYS A 1 128 ? -4.139 12.204 -4.345 1.00 87.56 128 LYS A CA 1
ATOM 1063 C C . LYS A 1 128 ? -4.898 11.381 -5.391 1.00 87.56 128 LYS A C 1
ATOM 1065 O O . LYS A 1 128 ? -6.036 11.711 -5.723 1.00 87.56 128 LYS A O 1
ATOM 1070 N N . ALA A 1 129 ? -4.299 10.303 -5.895 1.00 85.88 129 ALA A N 1
ATOM 1071 C CA . ALA A 1 129 ? -4.948 9.393 -6.835 1.00 85.88 129 ALA A CA 1
ATOM 1072 C C . ALA A 1 129 ? -6.211 8.760 -6.226 1.00 85.88 129 ALA A C 1
ATOM 1074 O O . ALA A 1 129 ? -7.259 8.757 -6.871 1.00 85.88 129 ALA A O 1
ATOM 1075 N N . LEU A 1 130 ? -6.156 8.328 -4.958 1.00 89.00 130 LEU A N 1
ATOM 1076 C CA . LEU A 1 130 ? -7.319 7.810 -4.221 1.00 89.00 130 LEU A CA 1
ATOM 1077 C C . LEU A 1 130 ? -8.481 8.807 -4.201 1.00 89.00 130 LEU A C 1
ATOM 1079 O O . LEU A 1 130 ? -9.622 8.452 -4.490 1.00 89.00 130 LEU A O 1
ATOM 1083 N N . GLN A 1 131 ? -8.188 10.073 -3.916 1.00 86.00 131 GLN A N 1
ATOM 1084 C CA . GLN A 1 131 ? -9.203 11.125 -3.859 1.00 86.00 131 GLN A CA 1
ATOM 1085 C C . GLN A 1 131 ? -9.837 11.391 -5.218 1.00 86.00 131 GLN A C 1
ATOM 1087 O O . GLN A 1 131 ? -11.053 11.540 -5.311 1.00 86.00 131 GLN A O 1
ATOM 1092 N N . ASN A 1 132 ? -9.029 11.408 -6.280 1.00 83.31 132 ASN A N 1
ATOM 1093 C CA . ASN A 1 132 ? -9.526 11.568 -7.645 1.00 83.31 132 ASN A CA 1
ATOM 1094 C C . ASN A 1 132 ? -10.448 10.408 -8.061 1.00 83.31 132 ASN A C 1
ATOM 1096 O O . ASN A 1 132 ? -11.319 10.592 -8.908 1.00 83.31 132 ASN A O 1
ATOM 1100 N N . GLN A 1 133 ? -10.275 9.230 -7.455 1.00 84.88 133 GLN A N 1
ATOM 1101 C CA . GLN A 1 133 ? -11.138 8.059 -7.629 1.00 84.88 133 GLN A CA 1
ATOM 1102 C C . GLN A 1 133 ? -12.376 8.075 -6.711 1.00 84.88 133 GLN A C 1
ATOM 1104 O O . GLN A 1 133 ? -13.170 7.137 -6.745 1.00 84.88 133 GLN A O 1
ATOM 1109 N N . GLY A 1 134 ? -12.558 9.113 -5.888 1.00 84.88 134 GLY A N 1
ATOM 1110 C CA . GLY A 1 134 ? -13.653 9.195 -4.918 1.00 84.88 134 GLY A CA 1
ATOM 1111 C C . GLY A 1 134 ? -13.486 8.265 -3.713 1.00 84.88 134 GLY A C 1
ATOM 1112 O O . GLY A 1 134 ? -14.462 7.988 -3.022 1.00 84.88 134 GLY A O 1
ATOM 1113 N N . VAL A 1 135 ? -12.270 7.770 -3.459 1.00 91.25 135 VAL A N 1
ATOM 1114 C CA . VAL A 1 135 ? -11.958 6.923 -2.304 1.00 91.25 135 VAL A CA 1
ATOM 1115 C C . VAL A 1 135 ? -11.554 7.804 -1.124 1.00 91.25 135 VAL A C 1
ATOM 1117 O O . VAL A 1 135 ? -10.633 8.620 -1.221 1.00 91.25 135 VAL A O 1
ATOM 1120 N N . MET A 1 136 ? -12.198 7.610 0.027 1.00 93.56 136 MET A N 1
ATOM 1121 C CA . MET A 1 136 ? -11.773 8.207 1.288 1.00 93.56 136 MET A CA 1
ATOM 1122 C C . MET A 1 136 ? -10.432 7.599 1.712 1.00 93.56 136 MET A C 1
ATOM 1124 O O . MET A 1 136 ? -10.351 6.447 2.138 1.00 93.56 136 MET A O 1
ATOM 1128 N N . ALA A 1 137 ? -9.367 8.390 1.612 1.00 94.44 137 ALA A N 1
ATOM 1129 C CA . ALA A 1 137 ? -8.035 7.987 2.036 1.00 94.44 137 ALA A CA 1
ATOM 1130 C C . ALA A 1 137 ? -7.805 8.312 3.521 1.00 94.44 137 ALA A C 1
ATOM 1132 O O . ALA A 1 137 ? -7.996 9.456 3.942 1.00 94.44 137 ALA A O 1
ATOM 1133 N N . ILE A 1 138 ? -7.351 7.323 4.293 1.00 95.44 138 ILE A N 1
ATOM 1134 C CA . ILE A 1 138 ? -6.788 7.506 5.637 1.00 95.44 138 ILE A CA 1
ATOM 1135 C C . ILE A 1 138 ? -5.293 7.201 5.562 1.00 95.44 138 ILE A C 1
ATOM 1137 O O . ILE A 1 138 ? -4.908 6.115 5.151 1.00 95.44 138 ILE A O 1
ATOM 1141 N N . TYR A 1 139 ? -4.439 8.126 5.973 1.00 94.19 139 TYR A N 1
ATOM 1142 C CA . TYR A 1 139 ? -3.004 7.920 6.090 1.00 94.19 139 TYR A CA 1
ATOM 1143 C C . TYR A 1 139 ? -2.631 7.714 7.561 1.00 94.19 139 TYR A C 1
ATOM 1145 O O . TYR A 1 139 ? -2.957 8.542 8.411 1.00 94.19 139 TYR A O 1
ATOM 1153 N N . LEU A 1 140 ? -1.965 6.601 7.873 1.00 93.25 140 LEU A N 1
ATOM 1154 C CA . LEU A 1 140 ? -1.473 6.299 9.216 1.00 93.25 140 LEU A CA 1
ATOM 1155 C C . LEU A 1 140 ? 0.057 6.167 9.194 1.00 93.25 140 LEU A C 1
ATOM 1157 O O . LEU A 1 140 ? 0.571 5.097 8.852 1.00 93.25 140 LEU A O 1
ATOM 1161 N N . PRO A 1 141 ? 0.792 7.217 9.599 1.00 89.50 141 PRO A N 1
ATOM 1162 C CA . PRO A 1 141 ? 2.235 7.138 9.757 1.00 89.50 141 PRO A CA 1
ATOM 1163 C C . PRO A 1 141 ? 2.597 6.462 11.088 1.00 89.50 141 PRO A C 1
ATOM 1165 O O . PRO A 1 141 ? 2.637 7.100 12.140 1.00 89.50 141 PRO A O 1
ATOM 1168 N N . LEU A 1 142 ? 2.901 5.165 11.046 1.00 88.44 142 LEU A N 1
ATOM 1169 C CA . LEU A 1 142 ? 3.506 4.414 12.151 1.00 88.44 142 LEU A CA 1
ATOM 1170 C C . LEU A 1 142 ? 5.036 4.482 12.067 1.00 88.44 142 LEU A C 1
ATOM 1172 O O . LEU A 1 142 ? 5.721 3.461 12.017 1.00 88.44 142 LEU A O 1
ATOM 1176 N N . MET A 1 143 ? 5.563 5.705 12.036 1.00 84.00 143 MET A N 1
ATOM 1177 C CA . MET A 1 143 ? 6.983 5.982 11.852 1.00 84.00 143 MET A CA 1
ATOM 1178 C C . MET A 1 143 ? 7.564 6.669 13.090 1.00 84.00 143 MET A C 1
ATOM 1180 O O . MET A 1 143 ? 7.266 7.841 13.309 1.00 84.00 143 MET A O 1
ATOM 1184 N N . PRO A 1 144 ? 8.448 6.013 13.860 1.00 74.81 144 PRO A N 1
ATOM 1185 C CA . PRO A 1 144 ? 9.075 6.588 15.049 1.00 74.81 144 PRO A CA 1
ATOM 1186 C C . PRO A 1 144 ? 9.651 7.999 14.915 1.00 74.81 144 PRO A C 1
ATOM 1188 O O . PRO A 1 144 ? 9.511 8.820 15.811 1.00 74.81 144 PRO A O 1
ATOM 1191 N N . LEU A 1 145 ? 10.316 8.293 13.794 1.00 77.25 145 LEU A N 1
ATOM 1192 C CA . LEU A 1 145 ? 10.979 9.583 13.571 1.00 77.25 145 LEU A CA 1
ATOM 1193 C C . LEU A 1 145 ? 10.107 10.592 12.822 1.00 77.25 145 LEU A C 1
ATOM 1195 O O . LEU A 1 145 ? 10.606 11.657 12.469 1.00 77.25 145 LEU A O 1
ATOM 1199 N N . TYR A 1 146 ? 8.851 10.239 12.532 1.00 72.88 146 TYR A N 1
ATOM 1200 C CA . TYR A 1 146 ? 7.849 11.117 11.927 1.00 72.88 146 TYR A CA 1
ATOM 1201 C C . TYR A 1 146 ? 8.360 11.977 10.773 1.00 72.88 146 TYR A C 1
ATOM 1203 O O . TYR A 1 146 ? 8.046 13.158 10.657 1.00 72.88 146 TYR A O 1
ATOM 1211 N N . ARG A 1 147 ? 9.126 11.352 9.874 1.00 72.44 147 ARG A N 1
ATOM 1212 C CA . ARG A 1 147 ? 9.553 11.951 8.604 1.00 72.44 147 ARG A CA 1
ATOM 1213 C C . ARG A 1 147 ? 8.392 11.963 7.612 1.00 72.44 147 ARG A C 1
ATOM 1215 O O . ARG A 1 147 ? 8.467 11.357 6.551 1.00 72.44 147 ARG A O 1
ATOM 1222 N N . VAL A 1 148 ? 7.291 12.586 8.015 1.00 69.19 148 VAL A N 1
ATOM 1223 C CA . VAL A 1 148 ? 6.113 12.786 7.182 1.00 69.19 148 VAL A CA 1
ATOM 1224 C C . VAL A 1 148 ? 6.194 14.208 6.638 1.00 69.19 148 VAL A C 1
ATOM 1226 O O . VAL A 1 148 ? 6.120 15.151 7.430 1.00 69.19 148 VAL A O 1
ATOM 1229 N N . PRO A 1 149 ? 6.379 14.391 5.322 1.00 64.19 149 PRO A N 1
ATOM 1230 C CA . PRO A 1 149 ? 6.404 15.723 4.742 1.00 64.19 149 PRO A CA 1
ATOM 1231 C C . PRO A 1 149 ? 5.062 16.420 4.985 1.00 64.19 149 PRO A C 1
ATOM 1233 O O . PRO A 1 149 ? 4.004 15.791 4.933 1.00 64.19 149 PRO A O 1
ATOM 1236 N N . ASP A 1 150 ? 5.117 17.725 5.255 1.00 68.06 150 ASP A N 1
ATOM 1237 C CA . ASP A 1 150 ? 3.943 18.597 5.370 1.00 68.06 150 ASP A CA 1
ATOM 1238 C C . ASP A 1 150 ? 2.939 18.272 6.490 1.00 68.06 150 ASP A C 1
ATOM 1240 O O . ASP A 1 150 ? 1.839 18.831 6.500 1.00 68.06 150 ASP A O 1
ATOM 1244 N N . LEU A 1 151 ? 3.303 17.426 7.459 1.00 70.12 151 LEU A N 1
ATOM 1245 C CA . LEU A 1 151 ? 2.411 17.088 8.562 1.00 70.12 151 LEU A CA 1
ATOM 1246 C C . LEU A 1 151 ? 2.369 18.216 9.602 1.00 70.12 151 LEU A C 1
ATOM 1248 O O . LEU A 1 151 ? 3.229 18.332 10.473 1.00 70.12 151 LEU A O 1
ATOM 1252 N N . GLU A 1 152 ? 1.349 19.061 9.495 1.00 71.12 152 GLU A N 1
ATOM 1253 C CA . GLU A 1 152 ? 1.117 20.172 10.418 1.00 71.12 152 GLU A CA 1
ATOM 1254 C C . GLU A 1 152 ? 0.495 19.688 11.736 1.00 71.12 152 GLU A C 1
ATOM 1256 O O . GLU A 1 152 ? -0.511 18.965 11.762 1.00 71.12 152 GLU A O 1
ATOM 1261 N N . GLU A 1 153 ? 1.071 20.125 12.858 1.00 71.31 153 GLU A N 1
ATOM 1262 C CA . GLU A 1 153 ? 0.519 19.826 14.172 1.00 71.31 153 GLU A CA 1
ATOM 1263 C C . GLU A 1 153 ? -0.777 20.611 14.392 1.00 71.31 153 GLU A C 1
ATOM 1265 O O . GLU A 1 153 ? -0.803 21.836 14.514 1.00 71.31 153 GLU A O 1
ATOM 1270 N N . HIS A 1 154 ? -1.883 19.878 14.471 1.00 75.56 154 HIS A N 1
ATOM 1271 C CA . HIS A 1 154 ? -3.158 20.440 14.893 1.00 75.56 154 HIS A CA 1
ATOM 1272 C C . HIS A 1 154 ? -3.129 20.614 16.412 1.00 75.56 154 HIS A C 1
ATOM 1274 O O . HIS A 1 154 ? -2.688 19.704 17.105 1.00 75.56 154 HIS A O 1
ATOM 1280 N N . GLN A 1 155 ? -3.605 21.742 16.948 1.00 73.88 155 GLN A N 1
ATOM 1281 C CA . GLN A 1 155 ? -3.516 22.026 18.392 1.00 73.88 155 GLN A CA 1
ATOM 1282 C C . GLN A 1 155 ? -4.618 21.365 19.236 1.00 73.88 155 GLN A C 1
ATOM 1284 O O . GLN A 1 155 ? -4.459 21.213 20.444 1.00 73.88 155 GLN A O 1
ATOM 1289 N N . VAL A 1 156 ? -5.737 20.970 18.625 1.00 78.94 156 VAL A N 1
ATOM 1290 C CA . VAL A 1 156 ? -6.956 20.548 19.336 1.00 78.94 156 VAL A CA 1
ATOM 1291 C C . VAL A 1 156 ? -7.333 19.111 18.972 1.00 78.94 156 VAL A C 1
ATOM 1293 O O . VAL A 1 156 ? -7.180 18.699 17.824 1.00 78.94 156 VAL A O 1
ATOM 1296 N N . GLY A 1 157 ? -7.846 18.361 19.953 1.00 83.31 157 GLY A N 1
ATOM 1297 C CA . GLY A 1 157 ? -8.357 16.991 19.803 1.00 83.31 157 GLY A CA 1
ATOM 1298 C C . GLY A 1 157 ? -7.544 15.952 20.584 1.00 83.31 157 GLY A C 1
ATOM 1299 O O . GLY A 1 157 ? -6.624 16.323 21.312 1.00 83.31 157 GLY A O 1
ATOM 1300 N N . PRO A 1 158 ? -7.853 14.659 20.440 1.00 88.38 158 PRO A N 1
ATOM 1301 C CA . PRO A 1 158 ? -7.003 13.591 20.953 1.00 88.38 158 PRO A CA 1
ATOM 1302 C C . PRO A 1 158 ? -5.847 13.273 19.985 1.00 88.38 158 PRO A C 1
ATOM 1304 O O . PRO A 1 158 ? -5.955 13.484 18.774 1.00 88.38 158 PRO A O 1
ATOM 1307 N N . GLN A 1 159 ? -4.730 12.791 20.520 1.00 89.69 159 GLN A N 1
ATOM 1308 C CA . GLN A 1 159 ? -3.537 12.370 19.780 1.00 89.69 159 GLN A CA 1
ATOM 1309 C C . GLN A 1 159 ? -3.520 10.855 19.536 1.00 89.69 159 GLN A C 1
ATOM 1311 O O . GLN A 1 159 ? -4.286 10.096 20.136 1.00 89.69 159 GLN A O 1
ATOM 1316 N N . LEU A 1 160 ? -2.610 10.387 18.673 1.00 88.69 160 LEU A N 1
ATOM 1317 C CA . LEU A 1 160 ? -2.393 8.952 18.476 1.00 88.69 160 LEU A CA 1
ATOM 1318 C C . LEU A 1 160 ? -1.982 8.247 19.781 1.00 88.69 160 LEU A C 1
ATOM 1320 O O . LEU A 1 160 ? -2.422 7.125 20.016 1.00 88.69 160 LEU A O 1
ATOM 1324 N N . THR A 1 161 ? -1.212 8.903 20.657 1.00 88.69 161 THR A N 1
ATOM 1325 C CA . THR A 1 161 ? -0.857 8.355 21.980 1.00 88.69 161 THR A CA 1
ATOM 1326 C C . THR A 1 161 ? -2.102 8.082 22.823 1.00 88.69 161 THR A C 1
ATOM 1328 O O . THR A 1 161 ? -2.229 6.995 23.380 1.00 88.69 161 THR A O 1
ATOM 1331 N N . ASP A 1 162 ? -3.069 9.007 22.851 1.00 89.25 162 ASP A N 1
ATOM 1332 C CA . ASP A 1 162 ? -4.328 8.824 23.587 1.00 89.25 162 ASP A CA 1
ATOM 1333 C C . ASP A 1 162 ? -5.115 7.618 23.062 1.00 89.25 162 ASP A C 1
ATOM 1335 O O . ASP A 1 162 ? -5.686 6.843 23.832 1.00 89.25 162 ASP A O 1
ATOM 1339 N N . LEU A 1 163 ? -5.123 7.432 21.737 1.00 89.12 163 LEU A N 1
ATOM 1340 C CA . LEU A 1 163 ? -5.748 6.274 21.108 1.00 89.12 163 LEU A CA 1
ATOM 1341 C C . LEU A 1 163 ? -5.044 4.977 21.517 1.00 89.12 163 LEU A C 1
ATOM 1343 O O . LEU A 1 163 ? -5.706 4.030 21.935 1.00 89.12 163 LEU A O 1
ATOM 1347 N N . LEU A 1 164 ? -3.713 4.936 21.443 1.00 88.81 164 LEU A N 1
ATOM 1348 C CA . LEU A 1 164 ? -2.922 3.765 21.831 1.00 88.81 164 LEU A CA 1
ATOM 1349 C C . LEU A 1 164 ? -3.124 3.399 23.308 1.00 88.81 164 LEU A C 1
ATOM 1351 O O . LEU A 1 164 ? -3.307 2.223 23.615 1.00 88.81 164 LEU A O 1
ATOM 1355 N N . LEU A 1 165 ? -3.177 4.391 24.202 1.00 88.25 165 LEU A N 1
ATOM 1356 C CA . LEU A 1 165 ? -3.488 4.184 25.618 1.00 88.25 165 LEU A CA 1
ATOM 1357 C C . LEU A 1 165 ? -4.910 3.646 25.812 1.00 88.25 165 LEU A C 1
ATOM 1359 O O . LEU A 1 165 ? -5.120 2.730 26.605 1.00 88.25 165 LEU A O 1
ATOM 1363 N N . SER A 1 166 ? -5.890 4.157 25.062 1.00 87.12 166 SER A N 1
ATOM 1364 C CA . SER A 1 166 ? -7.266 3.654 25.146 1.00 87.12 166 SER A CA 1
ATOM 1365 C C . SER A 1 166 ? -7.386 2.185 24.710 1.00 87.12 166 SER A C 1
ATOM 1367 O O . SER A 1 166 ? -8.111 1.418 25.343 1.00 87.12 166 SER A O 1
ATOM 1369 N N . LEU A 1 167 ? -6.616 1.768 23.693 1.00 87.25 167 LEU A N 1
ATOM 1370 C CA . LEU A 1 167 ? -6.555 0.383 23.194 1.00 87.25 167 LEU A CA 1
ATOM 1371 C C . LEU A 1 167 ? -5.905 -0.593 24.185 1.00 87.25 167 LEU A C 1
ATOM 1373 O O . LEU A 1 167 ? -6.116 -1.812 24.097 1.00 87.25 167 LEU A O 1
ATOM 1377 N N . ASP A 1 168 ? -5.086 -0.066 25.091 1.00 86.25 168 ASP A N 1
ATOM 1378 C CA . ASP A 1 168 ? -4.449 -0.825 26.162 1.00 86.25 168 ASP A CA 1
ATOM 1379 C C . ASP A 1 168 ? -5.392 -1.010 27.362 1.00 86.25 168 ASP A C 1
ATOM 1381 O O . ASP A 1 168 ? -5.425 -2.077 27.972 1.00 86.25 168 ASP A O 1
ATOM 1385 N N . GLN A 1 169 ? -6.219 -0.001 27.663 1.00 79.38 169 GLN A N 1
ATOM 1386 C CA . GLN A 1 169 ? -7.004 0.057 28.899 1.00 79.38 169 GLN A CA 1
ATOM 1387 C C . GLN A 1 169 ? -8.373 -0.656 28.857 1.00 79.38 169 GLN A C 1
ATOM 1389 O O . GLN A 1 169 ? -8.877 -1.004 29.926 1.00 79.38 169 GLN A O 1
ATOM 1394 N N . VAL A 1 170 ? -9.004 -0.895 27.691 1.00 65.38 170 VAL A N 1
ATOM 1395 C CA . VAL A 1 170 ? -10.362 -1.497 27.623 1.00 65.38 170 VAL A CA 1
ATOM 1396 C C . VAL A 1 170 ? -10.586 -2.369 26.367 1.00 65.38 170 VAL A C 1
ATOM 1398 O O . VAL A 1 170 ? -10.155 -2.026 25.274 1.00 65.38 170 VAL A O 1
ATOM 1401 N N . GLU A 1 171 ? -11.340 -3.471 26.505 1.00 57.31 171 GLU A N 1
ATOM 1402 C CA . GLU A 1 171 ? -11.863 -4.331 25.413 1.00 57.31 171 GLU A CA 1
ATOM 1403 C C . GLU A 1 171 ? -13.113 -3.764 24.692 1.00 57.31 171 GLU A C 1
ATOM 1405 O O . GLU A 1 171 ? -13.674 -4.405 23.802 1.00 57.31 171 GLU A O 1
ATOM 1410 N N . SER A 1 172 ? -13.606 -2.581 25.071 1.00 54.19 172 SER A N 1
ATOM 1411 C CA . SER A 1 172 ? -14.810 -1.992 24.470 1.00 54.19 172 SER A CA 1
ATOM 1412 C C . SER A 1 172 ? -14.515 -1.441 23.076 1.00 54.19 172 SER A C 1
ATOM 1414 O O . SER A 1 172 ? -13.495 -0.788 22.897 1.00 54.19 172 SER A O 1
ATOM 1416 N N . ALA A 1 173 ? -15.434 -1.642 22.126 1.00 57.41 173 ALA A N 1
ATOM 1417 C CA . ALA A 1 173 ? -15.292 -1.270 20.715 1.00 57.41 173 ALA A CA 1
ATOM 1418 C C . ALA A 1 173 ? -14.948 0.222 20.497 1.00 57.41 173 ALA A C 1
ATOM 1420 O O . ALA A 1 173 ? -15.836 1.074 20.381 1.00 57.41 173 ALA A O 1
ATOM 1421 N N . ILE A 1 174 ? -13.649 0.520 20.407 1.00 65.69 174 ILE A N 1
ATOM 1422 C CA . ILE A 1 174 ? -13.087 1.843 20.097 1.00 65.69 174 ILE A CA 1
ATOM 1423 C C . ILE A 1 174 ? -13.402 2.241 18.648 1.00 65.69 174 ILE A C 1
ATOM 1425 O O . ILE A 1 174 ? -13.436 3.428 18.332 1.00 65.69 174 ILE A O 1
ATOM 1429 N N . SER A 1 175 ? -13.746 1.288 17.782 1.00 59.44 175 SER A N 1
ATOM 1430 C CA . SER A 1 175 ? -14.023 1.494 16.360 1.00 59.44 175 SER A CA 1
ATOM 1431 C C . SER A 1 175 ? -15.111 2.520 16.078 1.00 59.44 175 SER A C 1
ATOM 1433 O O . SER A 1 175 ? -15.025 3.246 15.090 1.00 59.44 175 SER A O 1
ATOM 1435 N N . ARG A 1 176 ? -16.114 2.654 16.958 1.00 61.62 176 ARG A N 1
ATOM 1436 C CA . ARG A 1 176 ? -17.152 3.699 16.832 1.00 61.62 176 ARG A CA 1
ATOM 1437 C C . ARG A 1 176 ? -16.610 5.107 17.085 1.00 61.62 176 ARG A C 1
ATOM 1439 O O . ARG A 1 176 ? -17.206 6.079 16.633 1.00 61.62 176 ARG A O 1
ATOM 1446 N N . ASN A 1 177 ? -15.475 5.207 17.767 1.00 77.44 177 ASN A N 1
ATOM 1447 C CA . ASN A 1 177 ? -14.844 6.455 18.163 1.00 77.44 177 ASN A CA 1
ATOM 1448 C C . ASN A 1 177 ? -13.592 6.793 17.347 1.00 77.44 177 ASN A C 1
ATOM 1450 O O . ASN A 1 177 ? -13.153 7.933 17.445 1.00 77.44 177 ASN A O 1
ATOM 1454 N N . ILE A 1 178 ? -13.059 5.885 16.512 1.00 88.06 178 ILE A N 1
ATOM 1455 C CA . ILE A 1 178 ? -11.872 6.140 15.664 1.00 88.06 178 ILE A CA 1
ATOM 1456 C C . ILE A 1 178 ? -12.001 7.461 14.893 1.00 88.06 178 ILE A C 1
ATOM 1458 O O . ILE A 1 178 ? -11.052 8.238 14.857 1.00 88.06 178 ILE A O 1
ATOM 1462 N N . GLY A 1 179 ? -13.191 7.770 14.365 1.00 88.31 179 GLY A N 1
ATOM 1463 C CA . GLY A 1 179 ? -13.452 9.027 13.658 1.00 88.31 179 GLY A CA 1
ATOM 1464 C C . GLY A 1 179 ? -13.148 10.302 14.461 1.00 88.31 179 GLY A C 1
ATOM 1465 O O . GLY A 1 179 ? -12.791 11.307 13.863 1.00 88.31 179 GLY A O 1
ATOM 1466 N N . HIS A 1 180 ? -13.213 10.270 15.799 1.00 88.94 180 HIS A N 1
ATOM 1467 C CA . HIS A 1 180 ? -12.878 11.416 16.661 1.00 88.94 180 HIS A CA 1
ATOM 1468 C C . HIS A 1 180 ? -11.368 11.688 16.751 1.00 88.94 180 HIS A C 1
ATOM 1470 O O . HIS A 1 180 ? -10.967 12.767 17.182 1.00 88.94 180 HIS A O 1
ATOM 1476 N N . TYR A 1 181 ? -10.540 10.713 16.369 1.00 91.12 181 TYR A N 1
ATOM 1477 C CA . TYR A 1 181 ? -9.082 10.832 16.320 1.00 91.12 181 TYR A CA 1
ATOM 1478 C C . TYR A 1 181 ? -8.572 11.214 14.926 1.00 91.12 181 TYR A C 1
ATOM 1480 O O . TYR A 1 181 ? -7.387 11.514 14.766 1.00 91.12 181 TYR A O 1
ATOM 1488 N N . LEU A 1 182 ? -9.452 11.193 13.921 1.00 91.81 182 LEU A N 1
ATOM 1489 C CA . LEU A 1 182 ? -9.118 11.565 12.556 1.00 91.81 182 LEU A CA 1
ATOM 1490 C C . LEU A 1 182 ? -9.213 13.079 12.377 1.00 91.81 182 LEU A C 1
ATOM 1492 O O . LEU A 1 182 ? -10.188 13.721 12.763 1.00 91.81 182 LEU A O 1
ATOM 1496 N N . ILE A 1 183 ? -8.202 13.632 11.723 1.00 91.75 183 ILE A N 1
ATOM 1497 C CA . ILE A 1 183 ? -8.155 15.012 11.256 1.00 91.75 183 ILE A CA 1
ATOM 1498 C C . ILE A 1 183 ? -8.070 15.023 9.732 1.00 91.75 183 ILE A C 1
ATOM 1500 O O . ILE A 1 183 ? -7.449 14.147 9.127 1.00 91.75 183 ILE A O 1
ATOM 1504 N N . MET A 1 184 ? -8.689 16.017 9.102 1.00 91.12 184 MET A N 1
ATOM 1505 C CA . MET A 1 184 ? -8.574 16.213 7.660 1.00 91.12 184 MET A CA 1
ATOM 1506 C C . MET A 1 184 ? -7.301 17.005 7.361 1.00 91.12 184 MET A C 1
ATOM 1508 O O . MET A 1 184 ? -7.150 18.145 7.791 1.00 91.12 184 MET A O 1
ATOM 1512 N N . HIS A 1 185 ? -6.386 16.399 6.614 1.00 90.25 185 HIS A N 1
ATOM 1513 C CA . HIS A 1 185 ? -5.167 17.044 6.152 1.00 90.25 185 HIS A CA 1
ATOM 1514 C C . HIS A 1 185 ? -5.477 18.126 5.105 1.00 90.25 185 HIS A C 1
ATOM 1516 O O . HIS A 1 185 ? -6.458 18.021 4.367 1.00 90.25 185 HIS A O 1
ATOM 1522 N N . LYS A 1 186 ? -4.590 19.120 4.941 1.00 87.56 186 LYS A N 1
ATOM 1523 C CA . LYS A 1 186 ? -4.720 20.186 3.921 1.00 87.56 186 LYS A CA 1
ATOM 1524 C C . LYS A 1 186 ? -4.818 19.668 2.480 1.00 87.56 186 LYS A C 1
ATOM 1526 O O . LYS A 1 186 ? -5.333 20.351 1.602 1.00 87.56 186 LYS A O 1
ATOM 1531 N N . HIS A 1 187 ? -4.340 18.448 2.241 1.00 87.19 187 HIS A N 1
ATOM 1532 C CA . HIS A 1 187 ? -4.440 17.764 0.950 1.00 87.19 187 HIS A CA 1
ATOM 1533 C C . HIS A 1 187 ? -5.695 16.895 0.815 1.00 87.19 187 HIS A C 1
ATOM 1535 O O . HIS A 1 187 ? -5.808 16.183 -0.169 1.00 87.19 187 HIS A O 1
ATOM 1541 N N . GLY A 1 188 ? -6.628 16.932 1.771 1.00 89.31 188 GLY A N 1
ATOM 1542 C CA . GLY A 1 188 ? -7.949 16.297 1.698 1.00 89.31 188 GLY A CA 1
ATOM 1543 C C . GLY A 1 188 ? -8.021 14.837 2.159 1.00 89.31 188 GLY A C 1
ATOM 1544 O O . GLY A 1 188 ? -9.086 14.233 2.085 1.00 89.31 188 GLY A O 1
ATOM 1545 N N . TYR A 1 189 ? -6.908 14.222 2.566 1.00 92.25 189 TYR A N 1
ATOM 1546 C CA . TYR A 1 189 ? -6.910 12.872 3.138 1.00 92.25 189 TYR A CA 1
ATOM 1547 C C . TYR A 1 189 ? -7.062 12.967 4.657 1.00 92.25 189 TYR A C 1
ATOM 1549 O O . TYR A 1 189 ? -6.747 13.997 5.251 1.00 92.25 189 TYR A O 1
ATOM 1557 N N . HIS A 1 190 ? -7.535 11.908 5.302 1.00 93.38 190 HIS A N 1
ATOM 1558 C CA . HIS A 1 190 ? -7.629 11.857 6.758 1.00 93.38 190 HIS A CA 1
ATOM 1559 C C . HIS A 1 190 ? -6.333 11.309 7.346 1.00 93.38 190 HIS A C 1
ATOM 1561 O O . HIS A 1 190 ? -5.727 10.412 6.775 1.00 93.38 190 HIS A O 1
ATOM 1567 N N . THR A 1 191 ? -5.903 11.818 8.490 1.00 92.94 191 THR A N 1
ATOM 1568 C CA . THR A 1 191 ? -4.739 11.304 9.222 1.00 92.94 191 THR A CA 1
ATOM 1569 C C . THR A 1 191 ? -4.997 11.379 10.718 1.00 92.94 191 THR A C 1
ATOM 1571 O O . THR A 1 191 ? -5.972 11.982 11.161 1.00 92.94 191 THR A O 1
ATOM 1574 N N . PHE A 1 192 ? -4.129 10.762 11.508 1.00 90.12 192 PHE A N 1
ATOM 1575 C CA . PHE A 1 192 ? -4.128 10.909 12.958 1.00 90.12 192 PHE A CA 1
ATOM 1576 C C . PHE A 1 192 ? -3.233 12.075 13.358 1.00 90.12 192 PHE A C 1
ATOM 1578 O O . PHE A 1 192 ? -2.229 12.362 12.697 1.00 90.12 192 PHE A O 1
ATOM 1585 N N . ARG A 1 193 ? -3.579 12.733 14.466 1.00 88.06 193 ARG A N 1
ATOM 1586 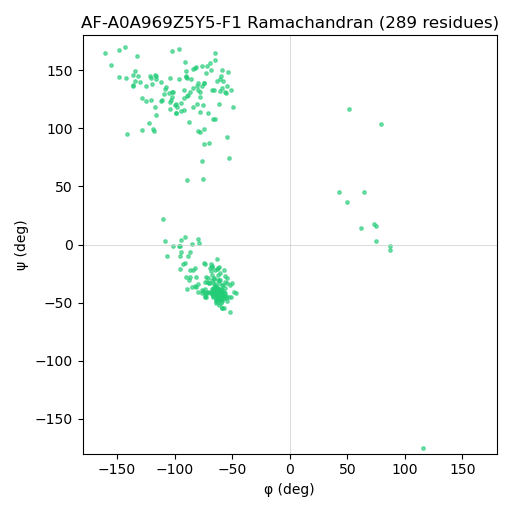C CA . ARG A 1 193 ? -2.651 13.656 15.120 1.00 88.06 193 ARG A CA 1
ATOM 1587 C C . ARG A 1 193 ? -1.433 12.886 15.615 1.00 88.06 193 ARG A C 1
ATOM 1589 O O . ARG A 1 193 ? -1.564 11.776 16.131 1.00 88.06 193 ARG A O 1
ATOM 1596 N N . LEU A 1 194 ? -0.268 13.507 15.465 1.00 85.62 194 LEU A N 1
ATOM 1597 C CA . LEU A 1 194 ? 0.999 12.973 15.946 1.00 85.62 194 LEU A CA 1
ATOM 1598 C C . LEU A 1 194 ? 0.928 12.619 17.441 1.00 85.62 194 LEU A C 1
ATOM 1600 O O . LEU A 1 194 ? 0.169 13.257 18.179 1.00 85.62 194 LEU A O 1
ATOM 1604 N N . PRO A 1 195 ? 1.677 11.598 17.888 1.00 84.75 195 PRO A N 1
ATOM 1605 C CA . PRO A 1 195 ? 1.817 11.305 19.301 1.00 84.75 195 PRO A CA 1
ATOM 1606 C C . PRO A 1 195 ? 2.536 12.450 20.005 1.00 84.75 195 PRO A C 1
ATOM 1608 O O . PRO A 1 195 ? 3.202 13.280 19.380 1.00 84.75 195 PRO A O 1
ATOM 1611 N N . GLN A 1 196 ? 2.449 12.442 21.326 1.00 81.44 196 GLN A N 1
ATOM 1612 C CA . GLN A 1 196 ? 3.123 13.426 22.154 1.00 81.44 196 GLN A CA 1
ATOM 1613 C C . GLN A 1 196 ? 4.650 13.309 22.053 1.00 81.44 196 GLN A C 1
ATOM 1615 O O . GLN A 1 196 ? 5.351 14.321 22.109 1.00 81.44 196 GLN A O 1
ATOM 1620 N N . GLN A 1 197 ? 5.172 12.084 21.917 1.00 82.94 197 GLN A N 1
ATOM 1621 C CA . GLN A 1 197 ? 6.603 11.816 21.807 1.00 82.94 197 GLN A CA 1
ATOM 1622 C C . GLN A 1 197 ? 6.897 10.787 20.709 1.00 82.94 197 GLN A C 1
ATOM 1624 O O . GLN A 1 197 ? 6.146 9.839 20.497 1.00 82.94 197 GLN A O 1
ATOM 1629 N N . ALA A 1 198 ? 8.039 10.938 20.034 1.00 76.19 198 ALA A N 1
ATOM 1630 C CA . ALA A 1 198 ? 8.541 9.960 19.062 1.00 76.19 198 ALA A CA 1
ATOM 1631 C C . ALA A 1 198 ? 8.702 8.554 19.678 1.00 76.19 198 ALA A C 1
ATOM 1633 O O . ALA A 1 198 ? 8.390 7.539 19.047 1.00 76.19 198 ALA A O 1
ATOM 1634 N N . ASP A 1 199 ? 9.138 8.509 20.941 1.00 81.62 199 ASP A N 1
ATOM 1635 C CA . ASP A 1 199 ? 9.361 7.277 21.695 1.00 81.62 199 ASP A CA 1
ATOM 1636 C C . ASP A 1 199 ? 8.069 6.487 21.944 1.00 81.62 199 ASP A C 1
ATOM 1638 O O . ASP A 1 199 ? 8.142 5.268 22.118 1.00 81.62 199 ASP A O 1
ATOM 1642 N N . ASP A 1 200 ? 6.895 7.126 21.881 1.00 82.44 200 ASP A N 1
ATOM 1643 C CA . ASP A 1 200 ? 5.599 6.464 22.074 1.00 82.44 200 ASP A CA 1
ATOM 1644 C C . ASP A 1 200 ? 5.381 5.359 21.033 1.00 82.44 200 ASP A C 1
ATOM 1646 O O . ASP A 1 200 ? 4.884 4.286 21.368 1.00 82.44 200 ASP A O 1
ATOM 1650 N N . LEU A 1 201 ? 5.803 5.571 19.778 1.00 82.31 201 LEU A N 1
ATOM 1651 C CA . LEU A 1 201 ? 5.758 4.525 18.750 1.00 82.31 201 LEU A CA 1
ATOM 1652 C C . LEU A 1 201 ? 6.910 3.529 18.844 1.00 82.31 201 LEU A C 1
ATOM 1654 O O . LEU A 1 201 ? 6.708 2.356 18.536 1.00 82.31 201 LEU A O 1
ATOM 1658 N N . ILE A 1 202 ? 8.105 3.972 19.247 1.00 80.06 202 ILE A N 1
ATOM 1659 C CA . ILE A 1 202 ? 9.276 3.087 19.399 1.00 80.06 202 ILE A CA 1
ATOM 1660 C C . ILE A 1 202 ? 9.002 2.030 20.462 1.00 80.06 202 ILE A C 1
ATOM 1662 O O . ILE A 1 202 ? 9.301 0.851 20.276 1.00 80.06 202 ILE A O 1
ATOM 1666 N N . SER A 1 203 ? 8.443 2.471 21.583 1.00 82.12 203 SER A N 1
ATOM 1667 C CA . SER A 1 203 ? 8.134 1.637 22.738 1.00 82.12 203 SER A CA 1
ATOM 1668 C C . SER A 1 203 ? 6.759 0.972 22.645 1.00 82.12 203 SER A C 1
ATOM 1670 O O . SER A 1 203 ? 6.453 0.108 23.470 1.00 82.12 203 SER A O 1
ATOM 1672 N N . CYS A 1 204 ? 5.954 1.307 21.626 1.00 86.19 204 CYS A N 1
ATOM 1673 C CA . CYS A 1 204 ? 4.627 0.736 21.432 1.00 86.19 204 CYS A CA 1
ATOM 1674 C C . CYS A 1 204 ? 4.707 -0.788 21.233 1.00 86.19 204 CYS A C 1
ATOM 1676 O O . CYS A 1 204 ? 5.316 -1.268 20.268 1.00 86.19 204 CYS A O 1
ATOM 1678 N N . PRO A 1 205 ? 4.048 -1.584 22.092 1.00 89.00 205 PRO A N 1
ATOM 1679 C CA . PRO A 1 205 ? 3.981 -3.020 21.904 1.00 89.00 205 PRO A CA 1
ATOM 1680 C C . PRO A 1 205 ? 3.338 -3.390 20.552 1.00 89.00 205 PRO A C 1
ATOM 1682 O O . PRO A 1 205 ? 2.246 -2.907 20.239 1.00 89.00 205 PRO A O 1
ATOM 1685 N N . PRO A 1 206 ? 3.913 -4.334 19.778 1.00 89.69 206 PRO A N 1
ATOM 1686 C CA . PRO A 1 206 ? 3.379 -4.722 18.465 1.00 89.69 206 PRO A CA 1
ATOM 1687 C C . PRO A 1 206 ? 1.903 -5.150 18.470 1.00 89.69 206 PRO A C 1
ATOM 1689 O O . PRO A 1 206 ? 1.201 -5.012 17.469 1.00 89.69 206 PRO A O 1
ATOM 1692 N N . HIS A 1 207 ? 1.415 -5.687 19.592 1.00 89.44 207 HIS A N 1
ATOM 1693 C CA . HIS A 1 207 ? 0.022 -6.103 19.725 1.00 89.44 207 HIS A CA 1
ATOM 1694 C C . HIS A 1 207 ? -0.954 -4.913 19.789 1.00 89.44 207 HIS A C 1
ATOM 1696 O O . HIS A 1 207 ? -2.083 -5.059 19.325 1.00 89.44 207 HIS A O 1
ATOM 1702 N N . LEU A 1 208 ? -0.537 -3.744 20.296 1.00 90.88 208 LEU A N 1
ATOM 1703 C CA . LEU A 1 208 ? -1.360 -2.529 20.286 1.00 90.88 208 LEU A CA 1
ATOM 1704 C C . LEU A 1 208 ? -1.484 -1.960 18.872 1.00 90.88 208 LEU A C 1
ATOM 1706 O O . LEU A 1 208 ? -2.589 -1.644 18.443 1.00 90.88 208 LEU A O 1
ATOM 1710 N N . LEU A 1 209 ? -0.391 -1.937 18.102 1.00 92.38 209 LEU A N 1
ATOM 1711 C CA . LEU A 1 209 ? -0.433 -1.557 16.682 1.00 92.38 209 LEU A CA 1
ATOM 1712 C C . LEU A 1 209 ? -1.355 -2.487 15.880 1.00 92.38 209 LEU A C 1
ATOM 1714 O O . LEU A 1 209 ? -2.127 -2.041 15.034 1.00 92.38 209 LEU A O 1
ATOM 1718 N N . ARG A 1 210 ? -1.333 -3.789 16.190 1.00 93.00 210 ARG A N 1
ATOM 1719 C CA . ARG A 1 210 ? -2.252 -4.764 15.593 1.00 93.00 210 ARG A CA 1
ATOM 1720 C C . ARG A 1 210 ? -3.714 -4.451 15.936 1.00 93.00 210 ARG A C 1
ATOM 1722 O O . ARG A 1 210 ? -4.551 -4.482 15.038 1.00 93.00 210 ARG A O 1
ATOM 1729 N N . LYS A 1 211 ? -4.024 -4.149 17.205 1.00 91.75 211 LYS A N 1
ATOM 1730 C CA . LYS A 1 211 ? -5.371 -3.721 17.625 1.00 91.75 211 LYS A CA 1
ATOM 1731 C C . LYS A 1 211 ? -5.800 -2.453 16.883 1.00 91.75 211 LYS A C 1
ATOM 1733 O O . LYS A 1 211 ? -6.887 -2.437 16.324 1.00 91.75 211 LYS A O 1
ATOM 1738 N N . LEU A 1 212 ? -4.929 -1.446 16.795 1.00 92.88 212 LEU A N 1
ATOM 1739 C CA . LEU A 1 212 ? -5.195 -0.203 16.066 1.00 92.88 212 LEU A CA 1
ATOM 1740 C C . LEU A 1 212 ? -5.607 -0.467 14.610 1.00 92.88 212 LEU A C 1
ATOM 1742 O O . LEU A 1 212 ? -6.627 0.049 14.162 1.00 92.88 212 LEU A O 1
ATOM 1746 N N . LEU A 1 213 ? -4.863 -1.307 13.883 1.00 94.56 213 LEU A N 1
ATOM 1747 C CA . LEU A 1 213 ? -5.205 -1.662 12.500 1.00 94.56 213 LEU A CA 1
ATOM 1748 C C . LEU A 1 213 ? -6.562 -2.372 12.398 1.00 94.56 213 LEU A C 1
ATOM 1750 O O . LEU A 1 213 ? -7.309 -2.117 11.455 1.00 94.56 213 LEU A O 1
ATOM 1754 N N . LEU A 1 214 ? -6.898 -3.242 13.354 1.00 92.50 214 LEU A N 1
ATOM 1755 C CA . LEU A 1 214 ? -8.200 -3.915 13.389 1.00 92.50 214 LEU A CA 1
ATOM 1756 C C . LEU A 1 214 ? -9.346 -2.928 13.639 1.00 92.50 214 LEU A C 1
ATOM 1758 O O . LEU A 1 214 ? -10.353 -2.998 12.938 1.00 92.50 214 LEU A O 1
ATOM 1762 N N . GLU A 1 215 ? -9.181 -1.984 14.566 1.00 92.50 215 GLU A N 1
ATOM 1763 C CA . GLU A 1 215 ? -10.187 -0.947 14.830 1.00 92.50 215 GLU A CA 1
ATOM 1764 C C . GLU A 1 215 ? -10.367 -0.009 13.631 1.00 92.50 215 GLU A C 1
ATOM 1766 O O . GLU A 1 215 ? -11.496 0.3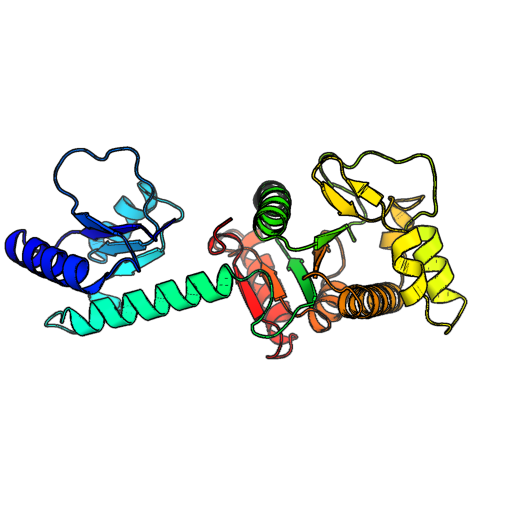42 13.290 1.00 92.50 215 GLU A O 1
ATOM 1771 N N . ILE A 1 216 ? -9.276 0.354 12.944 1.00 94.19 216 ILE A N 1
ATOM 1772 C CA . ILE A 1 216 ? -9.343 1.130 11.698 1.00 94.19 216 ILE A CA 1
ATOM 1773 C C . ILE A 1 216 ? -10.085 0.335 10.627 1.00 94.19 216 ILE A C 1
ATOM 1775 O O . ILE A 1 216 ? -10.981 0.888 9.997 1.00 94.19 216 ILE A O 1
ATOM 1779 N N . LYS A 1 217 ? -9.757 -0.951 10.441 1.00 92.88 217 LYS A N 1
ATOM 1780 C CA . LYS A 1 217 ? -10.424 -1.833 9.469 1.00 92.88 217 LYS A CA 1
ATOM 1781 C C . LYS A 1 217 ? -11.926 -1.919 9.726 1.00 92.88 217 LYS A C 1
ATOM 1783 O O . LYS A 1 217 ? -12.718 -1.790 8.794 1.00 92.88 217 LYS A O 1
ATOM 1788 N N . ASP A 1 218 ? -12.312 -2.111 10.984 1.00 92.06 218 ASP A N 1
ATOM 1789 C CA . ASP A 1 218 ? -13.711 -2.158 11.406 1.00 92.06 218 ASP A CA 1
ATOM 1790 C C . ASP A 1 218 ? -14.408 -0.806 11.177 1.00 92.06 218 ASP A C 1
ATOM 1792 O O . ASP A 1 218 ? -15.512 -0.773 10.634 1.00 92.06 218 ASP A O 1
ATOM 1796 N N . TYR A 1 219 ? -13.748 0.315 11.492 1.00 93.12 219 TYR A N 1
ATOM 1797 C CA . TYR A 1 219 ? -14.251 1.663 11.213 1.00 93.12 219 TYR A CA 1
ATOM 1798 C C . TYR A 1 219 ? -14.507 1.890 9.715 1.00 93.12 219 TYR A C 1
ATOM 1800 O O . TYR A 1 219 ? -15.635 2.212 9.341 1.00 93.12 219 TYR A O 1
ATOM 1808 N N . ILE A 1 220 ? -13.512 1.661 8.848 1.00 93.44 220 ILE A N 1
ATOM 1809 C CA . ILE A 1 220 ? -13.656 1.910 7.403 1.00 93.44 220 ILE A CA 1
ATOM 1810 C C . ILE A 1 220 ? -14.675 0.978 6.744 1.00 93.44 220 ILE A C 1
ATOM 1812 O O . ILE A 1 220 ? -15.348 1.379 5.804 1.00 93.44 220 ILE A O 1
ATOM 1816 N N . SER A 1 221 ? -14.847 -0.245 7.257 1.00 91.62 221 SER A N 1
ATOM 1817 C CA . SER A 1 221 ? -15.832 -1.198 6.727 1.00 91.62 221 SER A CA 1
ATOM 1818 C C . SER A 1 221 ? -17.289 -0.779 6.949 1.00 91.62 221 SER A C 1
ATOM 1820 O O . SER A 1 221 ? -18.184 -1.294 6.281 1.00 91.62 221 SER A O 1
ATOM 1822 N N . LYS A 1 222 ? -17.530 0.144 7.889 1.00 91.12 222 LYS A N 1
ATOM 1823 C CA . LYS A 1 222 ? -18.860 0.674 8.226 1.00 91.12 2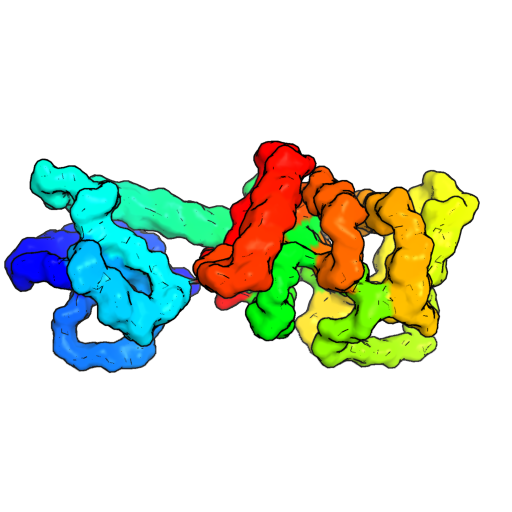22 LYS A CA 1
ATOM 1824 C C . LYS A 1 222 ? -19.189 1.968 7.488 1.00 91.12 222 LYS A C 1
ATOM 1826 O O . LYS A 1 222 ? -20.306 2.466 7.630 1.00 91.12 222 LYS A O 1
ATOM 1831 N N . LEU A 1 223 ? -18.232 2.534 6.755 1.00 89.94 223 LEU A N 1
ATOM 1832 C CA . LEU A 1 223 ? -18.454 3.735 5.961 1.00 89.94 223 LEU A CA 1
ATOM 1833 C C . LEU A 1 223 ? -19.302 3.404 4.729 1.00 89.94 223 LEU A C 1
ATOM 1835 O O . LEU A 1 223 ? -19.242 2.301 4.188 1.00 89.94 223 LEU A O 1
ATOM 1839 N N . ALA A 1 224 ? -20.120 4.369 4.310 1.00 87.38 224 ALA A N 1
ATOM 1840 C CA . ALA A 1 224 ? -20.914 4.247 3.090 1.00 87.38 224 ALA A CA 1
ATOM 1841 C C . ALA A 1 224 ? -20.045 4.395 1.833 1.00 87.38 224 ALA A C 1
ATOM 1843 O O . ALA A 1 224 ? -20.259 3.685 0.850 1.00 87.38 224 ALA A O 1
ATOM 1844 N N . ASP A 1 225 ? -19.068 5.300 1.887 1.00 88.00 225 ASP A N 1
ATOM 1845 C CA . ASP A 1 225 ? -18.171 5.590 0.775 1.00 88.00 225 ASP A CA 1
ATOM 1846 C C . ASP A 1 225 ? -16.990 4.609 0.732 1.00 88.00 225 ASP A C 1
ATOM 1848 O O . ASP A 1 225 ? -16.550 4.126 1.783 1.00 88.00 225 ASP A O 1
ATOM 1852 N N . PRO A 1 226 ? -16.434 4.331 -0.463 1.00 92.50 226 PRO A N 1
ATOM 1853 C CA . PRO A 1 226 ? -15.221 3.541 -0.590 1.00 92.50 226 PRO A CA 1
ATOM 1854 C C . PRO A 1 226 ? -14.074 4.143 0.227 1.00 92.50 226 PRO A C 1
ATOM 1856 O O . PRO A 1 226 ? -13.794 5.334 0.105 1.00 92.50 226 PRO A O 1
ATOM 1859 N N . ALA A 1 227 ? -13.380 3.335 1.028 1.00 94.38 227 ALA A N 1
ATOM 1860 C CA . ALA A 1 227 ? -12.342 3.820 1.935 1.00 94.38 227 ALA A CA 1
ATOM 1861 C C . ALA A 1 227 ? -11.084 2.944 1.929 1.00 94.38 227 ALA A C 1
ATOM 1863 O O . ALA A 1 227 ? -11.153 1.718 2.007 1.00 94.38 227 ALA A O 1
ATOM 1864 N N . LEU A 1 228 ? -9.909 3.570 1.901 1.00 95.88 228 LEU A N 1
ATOM 1865 C CA . LEU A 1 228 ? -8.625 2.880 2.010 1.00 95.88 228 LEU A CA 1
ATOM 1866 C C . LEU A 1 228 ? -7.775 3.530 3.100 1.00 95.88 228 LEU A C 1
ATOM 1868 O O . LEU A 1 228 ? -7.512 4.731 3.045 1.00 95.88 228 LEU A O 1
ATOM 1872 N N . ALA A 1 229 ? -7.295 2.730 4.054 1.00 96.44 229 ALA A N 1
ATOM 1873 C CA . ALA A 1 229 ? -6.277 3.181 4.995 1.00 96.44 229 ALA A CA 1
ATOM 1874 C C . ALA A 1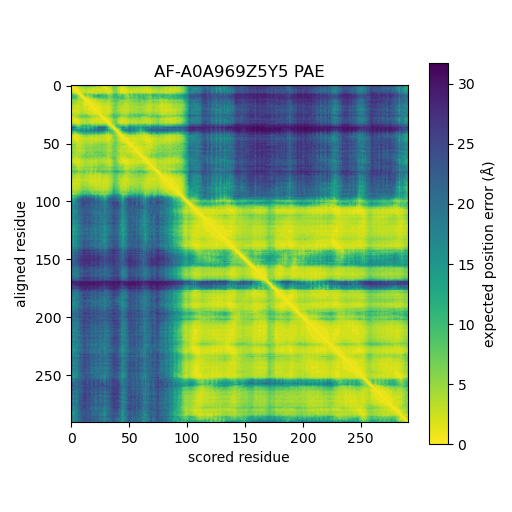 229 ? -4.883 2.723 4.545 1.00 96.44 229 ALA A C 1
ATOM 1876 O O . ALA A 1 229 ? -4.622 1.525 4.449 1.00 96.44 229 ALA A O 1
ATOM 1877 N N . LEU A 1 230 ? -3.998 3.679 4.271 1.00 95.75 230 LEU A N 1
ATOM 1878 C CA . LEU A 1 230 ? -2.598 3.479 3.922 1.00 95.75 230 LEU A CA 1
ATOM 1879 C C . LEU A 1 230 ? -1.731 3.578 5.181 1.00 95.75 230 LEU A C 1
ATOM 1881 O O . LEU A 1 230 ? -1.636 4.638 5.799 1.00 95.75 230 LEU A O 1
ATOM 1885 N N . ILE A 1 231 ? -1.097 2.470 5.546 1.00 95.06 231 ILE A N 1
ATOM 1886 C CA . ILE A 1 231 ? -0.233 2.340 6.715 1.00 95.06 231 ILE A CA 1
ATOM 1887 C C . ILE A 1 231 ? 1.224 2.468 6.271 1.00 95.06 231 ILE A C 1
ATOM 1889 O O . ILE A 1 231 ? 1.701 1.674 5.459 1.00 95.06 231 ILE A O 1
ATOM 1893 N N . ASP A 1 232 ? 1.938 3.444 6.821 1.00 92.06 232 ASP A N 1
ATOM 1894 C CA . ASP A 1 232 ? 3.378 3.609 6.616 1.00 92.06 232 ASP A CA 1
ATOM 1895 C C . ASP A 1 232 ? 4.124 3.146 7.868 1.00 92.06 232 ASP A C 1
ATOM 1897 O O . ASP A 1 232 ? 3.940 3.702 8.948 1.00 92.06 232 ASP A O 1
ATOM 1901 N N . CYS A 1 233 ? 4.937 2.100 7.733 1.00 88.81 233 CYS A N 1
ATOM 1902 C CA . CYS A 1 233 ? 5.655 1.467 8.840 1.00 88.81 233 CYS A CA 1
ATOM 1903 C C . CYS A 1 233 ? 7.171 1.707 8.785 1.00 88.81 233 CYS A C 1
ATOM 1905 O O . CYS A 1 233 ? 7.937 0.914 9.340 1.00 88.81 233 CYS A O 1
ATOM 1907 N N . GLU A 1 234 ? 7.639 2.753 8.092 1.00 86.69 234 GLU A N 1
ATOM 1908 C CA . GLU A 1 234 ? 9.075 3.037 8.014 1.00 86.69 234 GLU A CA 1
ATOM 1909 C C . GLU A 1 234 ? 9.705 3.175 9.412 1.00 86.69 234 GLU A C 1
ATOM 1911 O O . GLU A 1 234 ? 9.245 3.923 10.275 1.00 86.69 234 GLU A O 1
ATOM 1916 N N . GLY A 1 235 ? 10.810 2.457 9.620 1.00 83.31 235 GLY A N 1
ATOM 1917 C CA . GLY A 1 235 ? 11.563 2.475 10.873 1.00 83.31 235 GLY A CA 1
ATOM 1918 C C . GLY A 1 235 ? 11.070 1.487 11.933 1.00 83.31 235 GLY A C 1
ATOM 1919 O O . GLY A 1 235 ? 11.739 1.339 12.954 1.00 83.31 235 GLY A O 1
ATOM 1920 N N . LEU A 1 236 ? 9.964 0.770 11.702 1.00 87.50 236 LEU A N 1
ATOM 1921 C CA . LEU A 1 236 ? 9.568 -0.346 12.562 1.00 87.50 236 LEU A CA 1
ATOM 1922 C C . LEU A 1 236 ? 10.418 -1.595 12.297 1.00 87.50 236 LEU A C 1
ATOM 1924 O O . LEU A 1 236 ? 10.931 -1.826 11.201 1.00 87.50 236 LEU A O 1
ATOM 1928 N N . GLY A 1 237 ? 10.537 -2.449 13.316 1.00 87.75 237 GLY A N 1
ATOM 1929 C CA . GLY A 1 237 ? 11.185 -3.752 13.175 1.00 87.75 237 GLY A CA 1
ATOM 1930 C C . GLY A 1 237 ? 10.482 -4.632 12.134 1.00 87.75 237 GLY A C 1
ATOM 1931 O O . GLY A 1 237 ? 9.253 -4.610 12.013 1.00 87.75 237 GLY A O 1
ATOM 1932 N N . LEU A 1 238 ? 11.256 -5.445 11.404 1.00 89.06 238 LEU A N 1
ATOM 1933 C CA . LEU A 1 238 ? 10.737 -6.302 10.329 1.00 89.06 238 LEU A CA 1
ATOM 1934 C C . LEU A 1 238 ? 9.611 -7.220 10.819 1.00 89.06 238 LEU A C 1
ATOM 1936 O O . LEU A 1 238 ? 8.576 -7.324 10.174 1.00 89.06 238 LEU A O 1
ATOM 1940 N N . GLU A 1 239 ? 9.786 -7.846 11.984 1.00 90.38 239 GLU A N 1
ATOM 1941 C CA . GLU A 1 239 ? 8.794 -8.762 12.551 1.00 90.38 239 GLU A CA 1
ATOM 1942 C C . GLU A 1 239 ? 7.464 -8.061 12.863 1.00 90.38 239 GLU A C 1
ATOM 1944 O O . GLU A 1 239 ? 6.397 -8.576 12.527 1.00 90.38 239 GLU A O 1
ATOM 1949 N N . THR A 1 240 ? 7.516 -6.867 13.459 1.00 91.19 240 THR A N 1
ATOM 1950 C CA . THR A 1 240 ? 6.326 -6.040 13.696 1.00 91.19 240 THR A CA 1
ATOM 1951 C C . THR A 1 240 ? 5.647 -5.706 12.375 1.00 91.19 240 THR A C 1
ATOM 1953 O O . THR A 1 240 ? 4.447 -5.922 12.234 1.00 91.19 240 THR A O 1
ATOM 1956 N N . THR A 1 241 ? 6.418 -5.264 11.382 1.00 92.31 241 THR A N 1
ATOM 1957 C CA . THR A 1 241 ? 5.891 -4.883 10.067 1.00 92.31 241 THR A CA 1
ATOM 1958 C C . THR A 1 241 ? 5.225 -6.064 9.355 1.00 92.31 241 THR A C 1
ATOM 1960 O O . THR A 1 241 ? 4.131 -5.907 8.822 1.00 92.31 241 THR A O 1
ATOM 1963 N N . VAL A 1 242 ? 5.808 -7.269 9.418 1.00 92.94 242 VAL A N 1
ATOM 1964 C CA . VAL A 1 242 ? 5.189 -8.501 8.890 1.00 92.94 242 VAL A CA 1
ATOM 1965 C C . VAL A 1 242 ? 3.842 -8.760 9.565 1.00 92.94 242 VAL A C 1
ATOM 1967 O O . VAL A 1 242 ? 2.846 -8.991 8.884 1.00 92.94 242 VAL A O 1
ATOM 1970 N N . ARG A 1 243 ? 3.778 -8.687 10.901 1.00 92.88 243 ARG A N 1
ATOM 1971 C CA . ARG A 1 243 ? 2.533 -8.920 11.656 1.00 92.88 243 ARG A CA 1
ATOM 1972 C C . ARG A 1 243 ? 1.434 -7.912 11.309 1.00 92.88 243 ARG A C 1
ATOM 1974 O O . ARG A 1 243 ? 0.260 -8.277 11.353 1.00 92.88 243 ARG A O 1
ATOM 1981 N N . LEU A 1 244 ? 1.801 -6.670 10.989 1.00 94.25 244 LEU A N 1
ATOM 1982 C CA . LEU A 1 244 ? 0.862 -5.648 10.519 1.00 94.25 244 LEU A CA 1
ATOM 1983 C C . LEU A 1 244 ? 0.420 -5.926 9.077 1.00 94.25 244 LEU A C 1
ATOM 1985 O O . LEU A 1 244 ? -0.778 -5.939 8.807 1.00 94.25 244 LEU A O 1
ATOM 1989 N N . ALA A 1 245 ? 1.352 -6.256 8.180 1.00 94.50 245 ALA A N 1
ATOM 1990 C CA . ALA A 1 245 ? 1.058 -6.564 6.780 1.00 94.50 245 ALA A CA 1
ATOM 1991 C C . ALA A 1 245 ? 0.138 -7.782 6.607 1.00 94.50 245 ALA A C 1
ATOM 1993 O O . ALA A 1 245 ? -0.677 -7.809 5.691 1.00 94.50 245 ALA A O 1
ATOM 1994 N N . GLN A 1 246 ? 0.192 -8.754 7.522 1.00 93.31 246 GLN A N 1
ATOM 1995 C CA . GLN A 1 246 ? -0.739 -9.890 7.558 1.00 93.31 246 GLN A CA 1
ATOM 1996 C C . GLN A 1 246 ? -2.213 -9.488 7.763 1.00 93.31 246 GLN A C 1
ATOM 1998 O O . GLN A 1 246 ? -3.102 -10.293 7.487 1.00 93.31 246 GLN A O 1
ATOM 2003 N N . LEU A 1 247 ? -2.493 -8.282 8.270 1.00 94.06 247 LEU A N 1
ATOM 2004 C CA . LEU A 1 247 ? -3.855 -7.749 8.407 1.00 94.06 247 LEU A CA 1
ATOM 2005 C C . LEU A 1 247 ? -4.320 -6.946 7.184 1.00 94.06 247 LEU A C 1
ATOM 2007 O O . LEU A 1 247 ? -5.522 -6.669 7.051 1.00 94.06 247 LEU A O 1
ATOM 2011 N N . CYS A 1 248 ? -3.374 -6.558 6.330 1.00 94.69 248 CYS A N 1
ATOM 2012 C CA . CYS A 1 248 ? -3.604 -5.707 5.179 1.00 94.69 248 CYS A CA 1
ATOM 2013 C C . CYS A 1 248 ? -4.137 -6.502 3.987 1.00 94.69 248 CYS A C 1
ATOM 2015 O O . CYS A 1 248 ? -3.906 -7.700 3.844 1.00 94.69 248 CYS A O 1
ATOM 2017 N N . ASP A 1 249 ? -4.878 -5.816 3.127 1.00 93.44 249 ASP A N 1
ATOM 2018 C CA . ASP A 1 249 ? -5.384 -6.361 1.873 1.00 93.44 249 ASP A CA 1
ATOM 2019 C C . ASP A 1 249 ? -4.392 -6.119 0.727 1.00 93.44 249 ASP A C 1
ATOM 2021 O O . ASP A 1 249 ? -4.341 -6.903 -0.220 1.00 93.44 249 ASP A O 1
ATOM 2025 N N . ILE A 1 250 ? -3.597 -5.047 0.821 1.00 93.06 250 ILE A N 1
ATOM 2026 C CA . ILE A 1 250 ? -2.604 -4.651 -0.179 1.00 93.06 250 ILE A CA 1
ATOM 2027 C C . ILE A 1 250 ? -1.256 -4.396 0.501 1.00 93.06 250 ILE A C 1
ATOM 2029 O O . ILE A 1 250 ? -1.190 -3.784 1.568 1.00 93.06 250 ILE A O 1
ATOM 2033 N N . LEU A 1 251 ? -0.179 -4.828 -0.146 1.00 93.19 251 LEU A N 1
ATOM 2034 C CA . LEU A 1 251 ? 1.190 -4.482 0.210 1.00 93.19 251 LEU A CA 1
ATOM 2035 C C . LEU A 1 251 ? 1.868 -3.778 -0.965 1.00 93.19 251 LEU A C 1
ATOM 2037 O O . LEU A 1 251 ? 1.975 -4.355 -2.045 1.00 93.19 251 LEU A O 1
ATOM 2041 N N . TYR A 1 252 ? 2.380 -2.577 -0.718 1.00 92.25 252 TYR A N 1
ATOM 2042 C CA . TYR A 1 252 ? 3.215 -1.812 -1.636 1.00 92.25 252 TYR A CA 1
ATOM 2043 C C . TYR A 1 252 ? 4.686 -1.913 -1.233 1.00 92.25 252 TYR A C 1
ATOM 2045 O O . TYR A 1 252 ? 5.025 -1.613 -0.086 1.00 92.25 252 TYR A O 1
ATOM 2053 N N . ILE A 1 253 ? 5.557 -2.298 -2.167 1.00 90.12 253 ILE A N 1
ATOM 2054 C CA . ILE A 1 253 ? 7.011 -2.363 -1.948 1.00 90.12 253 ILE A CA 1
ATOM 2055 C C . ILE A 1 253 ? 7.813 -1.721 -3.076 1.00 90.12 253 ILE A C 1
ATOM 2057 O O . ILE A 1 253 ? 7.317 -1.596 -4.190 1.00 90.12 253 ILE A O 1
ATOM 2061 N N . ASP A 1 254 ? 9.081 -1.397 -2.853 1.00 87.12 254 ASP A N 1
ATOM 2062 C CA . ASP A 1 254 ? 10.008 -1.032 -3.925 1.00 87.12 254 ASP A CA 1
ATOM 2063 C C . ASP A 1 254 ? 10.749 -2.246 -4.501 1.00 87.12 254 ASP A C 1
ATOM 2065 O O . ASP A 1 254 ? 11.103 -3.203 -3.808 1.00 87.12 254 ASP A O 1
ATOM 2069 N N . ALA A 1 255 ? 11.013 -2.204 -5.810 1.00 75.56 255 ALA A N 1
ATOM 2070 C CA . ALA A 1 255 ? 11.863 -3.190 -6.461 1.00 75.56 255 ALA A CA 1
ATOM 2071 C C . ALA A 1 255 ? 13.329 -2.916 -6.094 1.00 75.56 255 ALA A C 1
ATOM 2073 O O . ALA A 1 255 ? 13.986 -2.049 -6.669 1.00 75.56 255 ALA A O 1
ATOM 2074 N N . VAL A 1 256 ? 13.863 -3.665 -5.130 1.00 73.31 256 VAL A N 1
ATOM 2075 C CA . VAL A 1 256 ? 15.271 -3.551 -4.724 1.00 73.31 256 VAL A CA 1
ATOM 2076 C C . VAL A 1 256 ? 16.186 -4.195 -5.778 1.00 73.31 256 VAL A C 1
ATOM 2078 O O . VAL A 1 256 ? 16.575 -5.363 -5.671 1.00 73.31 256 VAL A O 1
ATOM 2081 N N . THR A 1 257 ? 16.565 -3.427 -6.799 1.00 67.31 257 THR A N 1
ATOM 2082 C CA . THR A 1 257 ? 17.370 -3.907 -7.942 1.00 67.31 257 THR A CA 1
ATOM 2083 C C . THR A 1 257 ? 18.881 -3.727 -7.770 1.00 67.31 257 THR A C 1
ATOM 2085 O O . THR A 1 257 ? 19.661 -4.383 -8.453 1.00 67.31 257 THR A O 1
ATOM 2088 N N . ALA A 1 258 ? 19.335 -2.890 -6.833 1.00 68.62 258 ALA A N 1
ATOM 2089 C CA . ALA A 1 258 ? 20.754 -2.546 -6.713 1.00 68.62 258 ALA A CA 1
ATOM 2090 C C . ALA A 1 258 ? 21.642 -3.733 -6.273 1.00 68.62 258 ALA A C 1
ATOM 2092 O O . ALA A 1 258 ? 21.368 -4.398 -5.273 1.00 68.62 258 ALA A O 1
ATOM 2093 N N . GLU A 1 259 ? 22.777 -3.954 -6.942 1.00 76.25 259 GLU A N 1
ATOM 2094 C CA . GLU A 1 259 ? 23.768 -4.993 -6.582 1.00 76.25 259 GLU A CA 1
ATOM 2095 C C . GLU A 1 259 ? 24.706 -4.602 -5.424 1.00 76.25 259 GLU A C 1
ATOM 2097 O O . GLU A 1 259 ? 25.615 -5.342 -5.055 1.00 76.25 259 GLU A O 1
ATOM 2102 N N . SER A 1 260 ? 24.478 -3.445 -4.802 1.00 81.56 260 SER A N 1
ATOM 2103 C CA . SER A 1 260 ? 25.254 -3.009 -3.641 1.00 81.56 260 SER A CA 1
ATOM 2104 C C . SER A 1 260 ? 25.05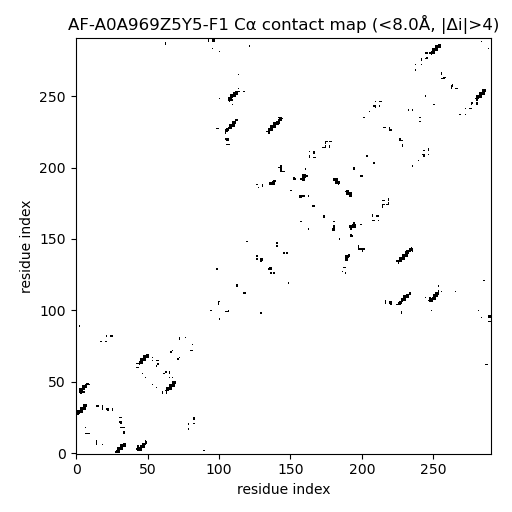4 -3.934 -2.431 1.00 81.56 260 SER A C 1
ATOM 2106 O O . SER A 1 260 ? 24.024 -4.596 -2.292 1.00 81.56 260 SER A O 1
ATOM 2108 N N . GLY A 1 261 ? 25.993 -3.914 -1.477 1.00 82.44 261 GLY A N 1
ATOM 2109 C CA . GLY A 1 261 ? 25.843 -4.652 -0.213 1.00 82.44 261 GLY A CA 1
ATOM 2110 C C . GLY A 1 261 ? 24.550 -4.308 0.544 1.00 82.44 261 GLY A C 1
ATOM 2111 O O . GLY A 1 261 ? 23.936 -5.187 1.146 1.00 82.44 261 GLY A O 1
ATOM 2112 N N . ARG A 1 262 ? 24.080 -3.054 0.445 1.00 83.31 262 ARG A N 1
ATOM 2113 C CA . ARG A 1 262 ? 22.779 -2.621 0.987 1.00 83.31 262 ARG A CA 1
ATOM 2114 C C . ARG A 1 262 ? 21.614 -3.289 0.253 1.00 83.31 262 ARG A C 1
ATOM 2116 O O . ARG A 1 262 ? 20.703 -3.794 0.901 1.00 83.31 262 ARG A O 1
ATOM 2123 N N . GLY A 1 263 ? 21.681 -3.352 -1.077 1.00 83.44 263 GLY A N 1
ATOM 2124 C CA . GLY A 1 263 ? 20.675 -4.012 -1.909 1.00 83.44 263 GLY A CA 1
ATOM 2125 C C . GLY A 1 263 ? 20.584 -5.521 -1.665 1.00 83.44 263 GLY A C 1
ATOM 2126 O O . GLY A 1 263 ? 19.485 -6.066 -1.612 1.00 83.44 263 GLY A O 1
ATOM 2127 N N . ILE A 1 264 ? 21.711 -6.197 -1.414 1.00 85.38 264 ILE A N 1
ATOM 2128 C CA . ILE A 1 264 ? 21.723 -7.626 -1.047 1.00 85.38 264 ILE A CA 1
ATOM 2129 C C . ILE A 1 264 ? 20.967 -7.865 0.268 1.00 85.38 264 ILE A C 1
ATOM 2131 O O . ILE A 1 264 ? 20.144 -8.779 0.348 1.00 85.38 264 ILE A O 1
ATOM 2135 N N . VAL A 1 265 ? 21.226 -7.050 1.298 1.00 87.31 265 VAL A N 1
ATOM 2136 C CA . VAL A 1 265 ? 20.526 -7.163 2.587 1.00 87.31 265 VAL A CA 1
ATOM 2137 C C . VAL A 1 265 ? 19.036 -6.878 2.414 1.00 87.31 265 VAL A C 1
ATOM 2139 O O . VAL A 1 265 ? 18.221 -7.679 2.863 1.00 87.31 265 VAL A O 1
ATOM 2142 N N . ALA A 1 266 ? 18.682 -5.800 1.714 1.00 86.62 266 ALA A N 1
ATOM 2143 C CA . ALA A 1 266 ? 17.294 -5.430 1.463 1.00 86.62 266 ALA A CA 1
ATOM 2144 C C . ALA A 1 266 ? 16.520 -6.532 0.715 1.00 86.62 266 ALA A C 1
ATOM 2146 O O . ALA A 1 266 ? 15.452 -6.931 1.171 1.00 86.62 266 ALA A O 1
ATOM 2147 N N . ARG A 1 267 ? 17.094 -7.145 -0.333 1.00 86.75 267 ARG A N 1
ATOM 2148 C CA . ARG A 1 267 ? 16.483 -8.306 -1.011 1.00 86.75 267 ARG A CA 1
ATOM 2149 C C . ARG A 1 267 ? 16.264 -9.493 -0.078 1.00 86.75 267 ARG A C 1
ATOM 2151 O O . ARG A 1 267 ? 15.231 -10.152 -0.157 1.00 86.75 267 ARG A O 1
ATOM 2158 N N . ARG A 1 268 ? 17.222 -9.785 0.805 1.00 88.56 268 ARG A N 1
ATOM 2159 C CA . ARG A 1 268 ? 17.095 -10.889 1.766 1.00 88.56 268 ARG A CA 1
ATOM 2160 C C . ARG A 1 268 ? 15.989 -10.626 2.785 1.00 88.56 268 ARG A C 1
ATOM 2162 O O . ARG A 1 268 ? 15.219 -11.536 3.080 1.00 88.56 268 ARG A O 1
ATOM 2169 N N . GLU A 1 269 ? 15.920 -9.417 3.336 1.00 89.25 269 GLU A N 1
ATOM 2170 C CA . GLU A 1 269 ? 14.861 -9.059 4.284 1.00 89.25 269 GLU A CA 1
ATOM 2171 C C . GLU A 1 269 ? 13.493 -9.015 3.593 1.00 89.25 269 GLU A C 1
ATOM 2173 O O . GLU A 1 269 ? 12.525 -9.533 4.144 1.00 89.25 269 GLU A O 1
ATOM 2178 N N . LEU A 1 270 ? 13.424 -8.530 2.349 1.00 88.94 270 LEU A N 1
ATOM 2179 C CA . LEU A 1 270 ? 12.211 -8.576 1.540 1.00 88.94 270 LEU A CA 1
ATOM 2180 C C . LEU A 1 270 ? 11.754 -10.014 1.261 1.00 88.94 270 LEU A C 1
ATOM 2182 O O . LEU A 1 270 ? 10.580 -10.326 1.421 1.00 88.94 270 LEU A O 1
ATOM 2186 N N . ALA A 1 271 ? 12.668 -10.916 0.898 1.00 87.94 271 ALA A N 1
ATOM 2187 C CA . ALA A 1 271 ? 12.328 -12.318 0.663 1.00 87.94 271 ALA A CA 1
ATOM 2188 C C . ALA A 1 271 ? 11.741 -12.984 1.919 1.00 87.94 271 ALA A C 1
ATOM 2190 O O . ALA A 1 271 ? 10.740 -13.693 1.829 1.00 87.94 271 ALA A O 1
ATOM 2191 N N . LYS A 1 272 ? 12.318 -12.718 3.102 1.00 88.81 272 LYS A N 1
ATOM 2192 C CA . LYS A 1 272 ? 11.758 -13.183 4.385 1.00 88.81 272 LYS A CA 1
ATOM 2193 C C . LYS A 1 272 ? 10.383 -12.581 4.659 1.00 88.81 272 LYS A C 1
ATOM 2195 O O . LYS A 1 272 ? 9.502 -13.290 5.132 1.00 88.81 272 LYS A O 1
ATOM 2200 N N . PHE A 1 273 ? 10.220 -11.289 4.377 1.00 90.56 273 PHE A N 1
ATOM 2201 C CA . PHE A 1 273 ? 8.960 -10.579 4.548 1.00 90.56 273 PHE A CA 1
ATOM 2202 C C . PHE A 1 273 ? 7.860 -11.236 3.717 1.00 90.56 273 PHE A C 1
ATOM 2204 O O . PHE A 1 273 ? 6.858 -11.674 4.271 1.00 90.56 273 PHE A O 1
ATOM 2211 N N . LEU A 1 274 ? 8.088 -11.386 2.409 1.00 90.00 274 LEU A N 1
ATOM 2212 C CA . LEU A 1 274 ? 7.130 -11.971 1.471 1.00 90.00 274 LEU A CA 1
ATOM 2213 C C . LEU A 1 274 ? 6.812 -13.434 1.798 1.00 90.00 274 LEU A C 1
ATOM 2215 O O . LEU A 1 274 ? 5.654 -13.831 1.725 1.00 90.00 274 LEU A O 1
ATOM 2219 N N . ALA A 1 275 ? 7.805 -14.218 2.226 1.00 88.94 275 ALA A N 1
ATOM 2220 C CA . ALA A 1 275 ? 7.601 -15.609 2.630 1.00 88.94 275 ALA A CA 1
ATOM 2221 C C . ALA A 1 275 ? 6.686 -15.769 3.860 1.00 88.94 275 ALA A C 1
ATOM 2223 O O . ALA A 1 275 ? 6.132 -16.846 4.070 1.00 88.94 275 ALA A O 1
ATOM 2224 N N . ALA A 1 276 ? 6.529 -14.723 4.677 1.00 90.94 276 ALA A N 1
ATOM 2225 C CA . ALA A 1 276 ? 5.702 -14.738 5.881 1.00 90.94 276 ALA A CA 1
ATOM 2226 C C . ALA A 1 276 ? 4.276 -14.184 5.671 1.00 90.94 276 ALA A C 1
ATOM 2228 O O . ALA A 1 276 ? 3.484 -14.157 6.622 1.00 90.94 276 ALA A O 1
ATOM 2229 N N . LEU A 1 277 ? 3.940 -13.723 4.461 1.00 91.19 277 LEU A N 1
ATOM 2230 C CA . LEU A 1 277 ? 2.625 -13.165 4.147 1.00 91.19 277 LEU A CA 1
ATOM 2231 C C . LEU A 1 277 ? 1.648 -14.244 3.663 1.00 91.19 277 LEU A C 1
ATOM 2233 O O . LEU A 1 277 ? 2.040 -15.159 2.939 1.00 91.19 277 LEU A O 1
ATOM 2237 N N . PRO A 1 278 ? 0.356 -14.137 4.017 1.00 89.38 278 PRO A N 1
ATOM 2238 C CA . PRO A 1 278 ? -0.664 -15.013 3.474 1.00 89.38 278 PRO A CA 1
ATOM 2239 C C . PRO A 1 278 ? -0.943 -14.664 2.009 1.00 89.38 278 PRO A C 1
ATOM 2241 O O . PRO A 1 278 ? -0.836 -13.511 1.594 1.00 89.38 278 PRO A O 1
ATOM 2244 N N . SER A 1 279 ? -1.399 -15.655 1.241 1.00 85.56 279 SER A N 1
ATOM 2245 C CA . SER A 1 279 ? -1.739 -15.495 -0.181 1.00 85.56 279 SER A CA 1
ATOM 2246 C C . SER A 1 279 ? -2.896 -14.524 -0.439 1.00 85.56 279 SER A C 1
ATOM 2248 O O . SER A 1 279 ? -3.145 -14.155 -1.580 1.00 85.56 279 SER A O 1
ATOM 2250 N N . SER A 1 280 ? -3.629 -14.131 0.605 1.00 85.75 280 SER A N 1
ATOM 2251 C CA . SER A 1 280 ? -4.708 -13.146 0.533 1.00 85.75 280 SER A CA 1
ATOM 2252 C C . SER A 1 280 ? -4.220 -11.702 0.389 1.00 85.75 280 SER A C 1
ATOM 2254 O O . SER A 1 280 ? -5.036 -10.839 0.074 1.00 85.75 280 SER A O 1
ATOM 2256 N N . VAL A 1 281 ? -2.940 -11.416 0.661 1.00 88.75 281 VAL A N 1
ATOM 2257 C CA . VAL A 1 281 ? -2.375 -10.067 0.512 1.00 88.75 281 VAL A CA 1
ATOM 2258 C C . VAL A 1 281 ? -2.035 -9.828 -0.955 1.00 88.75 281 VAL A C 1
ATOM 2260 O O . VAL A 1 281 ? -1.224 -10.549 -1.533 1.00 88.75 281 VAL A O 1
ATOM 2263 N N . ASN A 1 282 ? -2.627 -8.794 -1.555 1.00 88.31 282 ASN A N 1
ATOM 2264 C CA . ASN A 1 282 ? -2.295 -8.382 -2.913 1.00 88.31 282 ASN A CA 1
ATOM 2265 C C . ASN A 1 282 ? -0.984 -7.588 -2.915 1.00 88.31 282 ASN A C 1
ATOM 2267 O O . ASN A 1 282 ? -0.895 -6.492 -2.363 1.00 88.31 282 ASN A O 1
ATOM 2271 N N . PHE A 1 283 ? 0.035 -8.157 -3.541 1.00 86.50 283 PHE A N 1
ATOM 2272 C CA . PHE A 1 283 ? 1.362 -7.577 -3.648 1.00 86.50 283 PHE A CA 1
ATOM 2273 C C . PHE A 1 283 ? 1.481 -6.640 -4.859 1.00 86.50 283 PHE A C 1
ATOM 2275 O O . PHE A 1 283 ? 1.145 -7.020 -5.982 1.00 86.50 283 PHE A O 1
ATOM 2282 N N . ARG A 1 284 ? 2.013 -5.430 -4.644 1.00 88.19 284 ARG A N 1
ATOM 2283 C CA . ARG A 1 284 ? 2.217 -4.407 -5.677 1.00 88.19 284 ARG A CA 1
ATOM 2284 C C . ARG A 1 284 ? 3.595 -3.759 -5.544 1.00 88.19 284 ARG A C 1
ATOM 2286 O O . ARG A 1 284 ? 4.032 -3.414 -4.448 1.00 88.19 284 ARG A O 1
ATOM 2293 N N . VAL A 1 285 ? 4.265 -3.557 -6.673 1.00 85.56 285 VAL A N 1
ATOM 2294 C CA . VAL A 1 285 ? 5.547 -2.845 -6.739 1.00 85.56 285 VAL A CA 1
ATOM 2295 C C . VAL A 1 285 ? 5.274 -1.368 -7.005 1.00 85.56 285 VAL A C 1
ATOM 2297 O O . VAL A 1 285 ? 4.609 -1.048 -7.981 1.00 85.56 285 VAL A O 1
ATOM 2300 N N . LEU A 1 286 ? 5.795 -0.474 -6.166 1.00 82.62 286 LEU A N 1
ATOM 2301 C CA . LEU A 1 286 ? 5.587 0.980 -6.197 1.00 82.62 286 LEU A CA 1
ATOM 2302 C C . LEU A 1 286 ? 5.845 1.581 -7.587 1.00 82.62 286 LEU A C 1
ATOM 2304 O O . LEU A 1 286 ? 5.013 2.338 -8.075 1.00 82.62 286 LEU A O 1
ATOM 2308 N N . ASN A 1 287 ? 6.941 1.185 -8.245 1.00 71.00 287 ASN A N 1
ATOM 2309 C CA . ASN A 1 287 ? 7.314 1.661 -9.587 1.00 71.00 287 ASN A CA 1
ATOM 2310 C C . ASN A 1 287 ? 6.363 1.182 -10.698 1.00 71.00 287 ASN A C 1
ATOM 2312 O O . ASN A 1 287 ? 6.382 1.718 -11.795 1.00 71.00 287 ASN A O 1
ATOM 2316 N N . GLU A 1 288 ? 5.549 0.161 -10.432 1.00 68.62 288 GLU A N 1
ATOM 2317 C CA . GLU A 1 288 ? 4.613 -0.415 -11.402 1.00 68.62 288 GLU A CA 1
ATOM 2318 C C . GLU A 1 288 ? 3.170 0.066 -11.167 1.00 68.62 288 GLU A C 1
ATOM 2320 O O . GLU A 1 288 ? 2.256 -0.335 -11.893 1.00 68.62 288 GLU A O 1
ATOM 2325 N N . VAL A 1 289 ? 2.940 0.888 -10.135 1.00 61.06 289 VAL A N 1
ATOM 2326 C CA . VAL A 1 289 ? 1.630 1.474 -9.834 1.00 61.06 289 VAL A CA 1
ATOM 2327 C C . VAL A 1 289 ? 1.537 2.825 -10.528 1.00 61.06 289 VAL A C 1
ATOM 2329 O O . VAL A 1 289 ? 2.262 3.755 -10.183 1.00 61.06 289 VAL A O 1
ATOM 2332 N N . LYS A 1 290 ? 0.610 2.943 -11.477 1.00 61.56 290 LYS A N 1
ATOM 2333 C CA . LYS A 1 290 ? 0.303 4.219 -12.127 1.00 61.56 290 LYS A CA 1
ATOM 2334 C C . LYS A 1 290 ? -0.568 5.069 -11.206 1.00 61.56 290 LYS A C 1
ATOM 2336 O O . LYS A 1 290 ? -1.584 4.582 -10.707 1.00 61.56 290 LYS A O 1
ATOM 2341 N N . LEU A 1 291 ? -0.131 6.304 -10.965 1.00 56.88 291 LEU A N 1
ATOM 2342 C CA . LEU A 1 291 ? -0.754 7.281 -10.065 1.00 56.88 291 LEU A CA 1
ATOM 2343 C C . LEU A 1 291 ? -1.412 8.424 -10.837 1.00 56.88 291 LEU A C 1
ATOM 2345 O O . LEU A 1 291 ? -0.825 8.853 -11.854 1.00 56.88 291 LEU A O 1
#

Foldseek 3Di:
DAAEEEEDDDPPVVSVVLQVVVCVVCPVNHHYDYPDDDPDLDAHQEYEEAPVCPVVVCVSHVLHHYDHCVPQHDPPDDSVSVNVVVVVLSVVQVCLLPPDHPPDLEFEEEEDEPDPVLCLVLVLVVQLSCVVVQAAEEEEELALVPPRPPDDADPDFDAPLNVLVVLVPDPPQCLVVVVRQWDQGPSGHIYGHHDPHSVSSVVRDLVSVVSVLVSVRSNSRPDPGRYYYYYYNPPDDLVSSLSNLQSGQEYEYADLPDPDPSSVVVVVSVVVSVVSHDPSYHYDYSSSHDD